Protein AF-0000000070837329 (afdb_homodimer)

Nearest PDB structures (foldseek):
  8bt6-assembly1_A  TM=8.270E-01  e=3.110E-02  Toxoplasma gondii
  7abi-assembly1_S  TM=6.807E-01  e=1.803E-01  Homo sapiens
  4cv5-assembly1_B  TM=7.603E-01  e=4.787E-01  Saccharomyces cerevisiae
  5vch-assembly2_B  TM=6.138E-01  e=4.135E-01  Kluyveromyces lactis
  4cv5-assembly2_D  TM=7.197E-01  e=1.401E+00  Saccharomyces cerevisiae

Radius of gyration: 21.64 Å; Cα contacts (8 Å, |Δi|>4): 429; chains: 2; bounding box: 41×64×55 Å

Sequence (348 aa):
GVEIISKTMQQSPDISKLMSIGAEALKVLAEEDDLTKVLATLFRFDQFDNKVISEALGLLGNLSLITENANYFADKGCVDVLLNLIHFKCKQQQLSSSDIAVVATGVRALGRLIIDVKHATQFGKVNGMDHLTYLVKRFASEEVVMNAVLDSLQNLANTKVGQMLILDSGIFPMGVEIISKTMQQSPDISKLMSIGAEALKVLAEEDDLTKVLATLFRFDQFDNKVISEALGLLGNLSLITENANYFADKGCVDVLLNLIHFKCKQQQLSSSDIAVVATGVRALGRLIIDVKHATQFGKVNGMDHLTYLVKRFASEEVVMNAVLDSLQNLANTKVGQMLILDSGIFPM

Secondary structure (DSSP, 8-state):
-HHHHHHGGGS-HHHHHHHHHHHHHHHHHH-TTHHHHHHHHHHTGGGS-HHHHHHHHHHHHHHTTSHHHHHHHHHTTHHHHHHHHHHHHHTSSS--HHHHHHHHHHHHHHHHHTSSHHHHHHHHHTTHHHHHHHHHHHTTT-HHHHHHHHHHHHHHTTSHHHHHHHHHTT-S--/-HHHHHHGGGS-HHHHHHHHHHHHHHHHHH-TTHHHHHHHHHHTGGGS-HHHHHHHHHHHHHHTTSHHHHHHHHHTTHHHHHHHHHHHHHTSSS--HHHHHHHHHHHHHHHHHTSSHHHHHHHHHTTHHHHHHHHHHHTTT-HHHHHHHHHHHHHHTTSHHHHHHHHHTT-S--

Organism: Reticulomyxa filosa (NCBI:txid46433)

InterPro domains:
  IPR011989 Armadillo-like helical [G3DSA:1.25.10.10] (1-174)
  IPR016024 Armadillo-type fold [SSF48371] (21-173)

Structure (mmCIF, N/CA/C/O backbone):
data_AF-0000000070837329-model_v1
#
loop_
_entity.id
_entity.type
_entity.pdbx_description
1 polymer 'Uncharacterized protein'
#
loop_
_atom_site.group_PDB
_atom_site.id
_atom_site.type_symbol
_atom_site.label_atom_id
_atom_site.label_alt_id
_atom_site.label_comp_id
_atom_site.label_asym_id
_atom_site.label_entity_id
_atom_site.label_seq_id
_atom_site.pdbx_PDB_ins_code
_atom_site.Cartn_x
_atom_site.Cartn_y
_atom_site.Cartn_z
_atom_site.occupancy
_atom_site.B_iso_or_equiv
_atom_site.auth_seq_id
_atom_site.auth_comp_id
_atom_site.auth_asym_id
_atom_site.auth_atom_id
_atom_site.pdbx_PDB_model_num
ATOM 1 N N . GLY A 1 1 ? -16.703 5.688 -23.953 1 29.25 1 GLY A N 1
ATOM 2 C CA . GLY A 1 1 ? -15.805 5.234 -22.906 1 29.25 1 GLY A CA 1
ATOM 3 C C . GLY A 1 1 ? -16.547 4.773 -21.656 1 29.25 1 GLY A C 1
ATOM 4 O O . GLY A 1 1 ? -16.375 3.631 -21.219 1 29.25 1 GLY A O 1
ATOM 5 N N . VAL A 1 2 ? -17.359 5.691 -21.109 1 38.72 2 VAL A N 1
ATOM 6 C CA . VAL A 1 2 ? -18.234 5.555 -19.953 1 38.72 2 VAL A CA 1
ATOM 7 C C . VAL A 1 2 ? -19.344 4.547 -20.266 1 38.72 2 VAL A C 1
ATOM 9 O O . VAL A 1 2 ? -19.891 3.918 -19.359 1 38.72 2 VAL A O 1
ATOM 12 N N . GLU A 1 3 ? -19.719 4.586 -21.422 1 36.22 3 GLU A N 1
ATOM 13 C CA . GLU A 1 3 ? -20.906 3.836 -21.781 1 36.22 3 GLU A CA 1
ATOM 14 C C . GLU A 1 3 ? -20.672 2.332 -21.688 1 36.22 3 GLU A C 1
ATOM 16 O O . GLU A 1 3 ? -21.562 1.58 -21.281 1 36.22 3 GLU A O 1
ATOM 21 N N . ILE A 1 4 ? -19.5 1.899 -22.203 1 38.81 4 ILE A N 1
ATOM 22 C CA . ILE A 1 4 ? -19.281 0.458 -22.203 1 38.81 4 ILE A CA 1
ATOM 23 C C . ILE A 1 4 ? -19.172 -0.042 -20.766 1 38.81 4 ILE A C 1
ATOM 25 O O . ILE A 1 4 ? -19.453 -1.212 -20.484 1 38.81 4 ILE A O 1
ATOM 29 N N . ILE A 1 5 ? -18.828 0.808 -19.797 1 41.12 5 ILE A N 1
ATOM 30 C CA . ILE A 1 5 ? -18.75 0.448 -18.375 1 41.12 5 ILE A CA 1
ATOM 31 C C . ILE A 1 5 ? -20.141 0.137 -17.844 1 41.12 5 ILE A C 1
ATOM 33 O O . ILE A 1 5 ? -20.312 -0.729 -16.984 1 41.12 5 ILE A O 1
ATOM 37 N N . SER A 1 6 ? -21.125 0.821 -18.391 1 41 6 SER A N 1
ATOM 38 C CA . SER A 1 6 ? -22.484 0.72 -17.875 1 41 6 SER A CA 1
ATOM 39 C C . SER A 1 6 ? -23.047 -0.681 -18.078 1 41 6 SER A C 1
ATOM 41 O O . SER A 1 6 ? -23.75 -1.205 -17.219 1 41 6 SER A O 1
ATOM 43 N N . LYS A 1 7 ? -23.078 -1.118 -19.312 1 43.16 7 LYS A N 1
ATOM 44 C CA . LYS A 1 7 ? -23.797 -2.346 -19.672 1 43.16 7 LYS A CA 1
ATOM 45 C C . LYS A 1 7 ? -23.156 -3.562 -19.016 1 43.16 7 LYS A C 1
ATOM 47 O O . LYS A 1 7 ? -23.797 -4.602 -18.859 1 43.16 7 LYS A O 1
ATOM 52 N N . THR A 1 8 ? -21.828 -3.5 -18.734 1 41.91 8 THR A N 1
ATOM 53 C CA . THR A 1 8 ? -21.109 -4.621 -18.141 1 41.91 8 THR A CA 1
ATOM 54 C C . THR A 1 8 ? -21.391 -4.711 -16.641 1 41.91 8 THR A C 1
ATOM 56 O O . THR A 1 8 ? -20.984 -5.672 -15.977 1 41.91 8 THR A O 1
ATOM 59 N N . MET A 1 9 ? -21.953 -3.715 -16.016 1 45.94 9 MET A N 1
ATOM 60 C CA . MET A 1 9 ? -22.312 -3.68 -14.594 1 45.94 9 MET A CA 1
ATOM 61 C C . MET A 1 9 ? -23.375 -4.73 -14.273 1 45.94 9 MET A C 1
ATOM 63 O O . MET A 1 9 ? -23.672 -4.973 -13.109 1 45.94 9 MET A O 1
ATOM 67 N N . GLN A 1 10 ? -24.219 -4.973 -15.164 1 46.56 10 GLN A N 1
ATOM 68 C CA . GLN A 1 10 ? -25.203 -6.016 -14.891 1 46.56 10 GLN A CA 1
ATOM 69 C C . GLN A 1 10 ? -24.531 -7.348 -14.586 1 46.56 10 GLN A C 1
ATOM 71 O O . GLN A 1 10 ? -25.188 -8.32 -14.227 1 46.56 10 GLN A O 1
ATOM 76 N N . GLN A 1 11 ? -23.156 -7.543 -14.898 1 54.5 11 GLN A N 1
ATOM 77 C CA . GLN A 1 11 ? -22.359 -8.766 -14.844 1 54.5 11 GLN A CA 1
ATOM 78 C C . GLN A 1 11 ? -21.828 -9.008 -13.438 1 54.5 11 GLN A C 1
ATOM 80 O O . GLN A 1 11 ? -21.844 -8.109 -12.594 1 54.5 11 GLN A O 1
ATOM 85 N N . SER A 1 12 ? -21.188 -10.195 -13.016 1 72.75 12 SER A N 1
ATOM 86 C CA . SER A 1 12 ? -20.656 -10.75 -11.781 1 72.75 12 SER A CA 1
ATOM 87 C C . SER A 1 12 ? -19.828 -9.719 -11.023 1 72.75 12 SER A C 1
ATOM 89 O O . SER A 1 12 ? -19.25 -8.812 -11.633 1 72.75 12 SER A O 1
ATOM 91 N N . PRO A 1 13 ? -20.25 -9.555 -9.742 1 75.62 13 PRO A N 1
ATOM 92 C CA . PRO A 1 13 ? -19.5 -8.641 -8.883 1 75.62 13 PRO A CA 1
ATOM 93 C C . PRO A 1 13 ? -18.016 -8.578 -9.25 1 75.62 13 PRO A C 1
ATOM 95 O O . PRO A 1 13 ? -17.391 -7.523 -9.125 1 75.62 13 PRO A O 1
ATOM 98 N N . ASP A 1 14 ? -17.594 -9.547 -9.828 1 84.75 14 ASP A N 1
ATOM 99 C CA . ASP A 1 14 ? -16.188 -9.594 -10.203 1 84.75 14 ASP A CA 1
ATOM 100 C C . ASP A 1 14 ? -15.914 -8.703 -11.422 1 84.75 14 ASP A C 1
ATOM 102 O O . ASP A 1 14 ? -14.906 -7.992 -11.461 1 84.75 14 ASP A O 1
ATOM 106 N N . ILE A 1 15 ? -16.891 -8.727 -12.273 1 82 15 ILE A N 1
ATOM 107 C CA . ILE A 1 15 ? -16.734 -7.926 -13.477 1 82 15 ILE A CA 1
ATOM 108 C C . ILE A 1 15 ? -16.812 -6.441 -13.125 1 82 15 ILE A C 1
ATOM 110 O O . ILE A 1 15 ? -16.031 -5.633 -13.641 1 82 15 ILE A O 1
ATOM 114 N N . SER A 1 16 ? -17.672 -6.125 -12.25 1 87.44 16 SER A N 1
ATOM 115 C CA . SER A 1 16 ? -17.812 -4.734 -11.82 1 87.44 16 SER A CA 1
ATOM 116 C C . SER A 1 16 ? -16.531 -4.23 -11.164 1 87.44 16 SER A C 1
ATOM 118 O O . SER A 1 16 ? -16.094 -3.107 -11.414 1 87.44 16 SER A O 1
ATOM 120 N N . LYS A 1 17 ? -15.953 -5.012 -10.312 1 89.25 17 LYS A N 1
ATOM 121 C CA . LYS A 1 17 ? -14.703 -4.629 -9.656 1 89.25 17 LYS A CA 1
ATOM 122 C C . LYS A 1 17 ? -13.57 -4.484 -10.672 1 89.25 17 LYS A C 1
ATOM 124 O O . LYS A 1 17 ? -12.773 -3.545 -10.594 1 89.25 17 LYS A O 1
ATOM 129 N N . LEU A 1 18 ? -13.602 -5.414 -11.578 1 88.69 18 LEU A N 1
ATOM 130 C CA . LEU A 1 18 ? -12.586 -5.363 -12.617 1 88.69 18 LEU A CA 1
ATOM 131 C C . LEU A 1 18 ? -12.711 -4.078 -13.438 1 88.69 18 LEU A C 1
ATOM 133 O O . LEU A 1 18 ? -11.703 -3.41 -13.703 1 88.69 18 LEU A O 1
ATOM 137 N N . MET A 1 19 ? -13.852 -3.693 -13.75 1 88.88 19 MET A N 1
ATOM 138 C CA . MET A 1 19 ? -14.086 -2.482 -14.531 1 88.88 19 MET A CA 1
ATOM 139 C C . MET A 1 19 ? -13.727 -1.238 -13.727 1 88.88 19 MET A C 1
ATOM 141 O O . MET A 1 19 ? -13.234 -0.254 -14.281 1 88.88 19 MET A O 1
ATOM 145 N N . SER A 1 20 ? -13.992 -1.369 -12.477 1 89.69 20 SER A N 1
ATOM 146 C CA . SER A 1 20 ? -13.641 -0.254 -11.609 1 89.69 20 SER A CA 1
ATOM 147 C C . SER A 1 20 ? -12.125 -0.055 -11.547 1 89.69 20 SER A C 1
ATOM 149 O O . SER A 1 20 ? -11.641 1.079 -11.586 1 89.69 20 SER A O 1
ATOM 151 N N . ILE A 1 21 ? -11.453 -1.145 -11.539 1 88.62 21 ILE A N 1
ATOM 152 C CA . ILE A 1 21 ? -10 -1.069 -11.539 1 88.62 21 ILE A CA 1
ATOM 153 C C . ILE A 1 21 ? -9.516 -0.448 -12.852 1 88.62 21 ILE A C 1
ATOM 155 O O . ILE A 1 21 ? -8.656 0.436 -12.844 1 88.62 21 ILE A O 1
ATOM 159 N N . GLY A 1 22 ? -10.039 -0.866 -13.867 1 88.94 22 GLY A N 1
ATOM 160 C CA . GLY A 1 22 ? -9.695 -0.302 -15.164 1 88.94 22 GLY A CA 1
ATOM 161 C C . GLY A 1 22 ? -9.992 1.182 -15.266 1 88.94 22 GLY A C 1
ATOM 162 O O . GLY A 1 22 ? -9.164 1.955 -15.758 1 88.94 22 GLY A O 1
ATOM 163 N N . ALA A 1 23 ? -11.125 1.616 -14.812 1 87.75 23 ALA A N 1
ATOM 164 C CA . ALA A 1 23 ? -11.523 3.02 -14.859 1 87.75 23 ALA A CA 1
ATOM 165 C C . ALA A 1 23 ? -10.594 3.885 -14.016 1 87.75 23 ALA A C 1
ATOM 167 O O . ALA A 1 23 ? -10.234 4.992 -14.414 1 87.75 23 ALA A O 1
ATOM 168 N N . GLU A 1 24 ? -10.25 3.328 -12.914 1 84.69 24 GLU A N 1
ATOM 169 C CA . GLU A 1 24 ? -9.336 4.055 -12.047 1 84.69 24 GLU A CA 1
ATOM 170 C C . GLU A 1 24 ? -7.961 4.207 -12.703 1 84.69 24 GLU A C 1
ATOM 172 O O . GLU A 1 24 ? -7.348 5.273 -12.625 1 84.69 24 GLU A O 1
ATOM 177 N N . ALA A 1 25 ? -7.605 3.145 -13.344 1 84.19 25 ALA A N 1
ATOM 178 C CA . ALA A 1 25 ? -6.324 3.191 -14.047 1 84.19 25 ALA A CA 1
ATOM 179 C C . ALA A 1 25 ? -6.336 4.262 -15.133 1 84.19 25 ALA A C 1
ATOM 181 O O . ALA A 1 25 ? -5.398 5.055 -15.242 1 84.19 25 ALA A O 1
ATOM 182 N N . LEU A 1 26 ? -7.379 4.359 -15.852 1 82.69 26 LEU A N 1
ATOM 183 C CA . LEU A 1 26 ? -7.512 5.332 -16.938 1 82.69 26 LEU A CA 1
ATOM 184 C C . LEU A 1 26 ? -7.527 6.754 -16.391 1 82.69 26 LEU A C 1
ATOM 186 O O . LEU A 1 26 ? -6.898 7.648 -16.953 1 82.69 26 LEU A O 1
ATOM 190 N N . LYS A 1 27 ? -8.188 6.953 -15.344 1 81.44 27 LYS A N 1
ATOM 191 C CA . LYS A 1 27 ? -8.312 8.273 -14.734 1 81.44 27 LYS A CA 1
ATOM 192 C C . LYS A 1 27 ? -6.953 8.789 -14.266 1 81.44 27 LYS A C 1
ATOM 194 O O . LYS A 1 27 ? -6.621 9.961 -14.477 1 81.44 27 LYS A O 1
ATOM 199 N N . VAL A 1 28 ? -6.219 7.984 -13.734 1 77.69 28 VAL A N 1
ATOM 200 C CA . VAL A 1 28 ? -4.926 8.375 -13.188 1 77.69 28 VAL A CA 1
ATOM 201 C C . VAL A 1 28 ? -3.963 8.711 -14.32 1 77.69 28 VAL A C 1
ATOM 203 O O . VAL A 1 28 ? -3.225 9.695 -14.242 1 77.69 28 VAL A O 1
ATOM 206 N N . LEU A 1 29 ? -4.043 7.969 -15.305 1 75.44 29 LEU A N 1
ATOM 207 C CA . LEU A 1 29 ? -3.158 8.203 -16.438 1 75.44 29 LEU A CA 1
ATOM 208 C C . LEU A 1 29 ? -3.502 9.523 -17.125 1 75.44 29 LEU A C 1
ATOM 210 O O . LEU A 1 29 ? -2.619 10.195 -17.672 1 75.44 29 LEU A O 1
ATOM 214 N N . ALA A 1 30 ? -4.727 9.914 -16.969 1 73.62 30 ALA A N 1
ATOM 215 C CA . ALA A 1 30 ? -5.195 11.109 -17.672 1 73.62 30 ALA A CA 1
ATOM 216 C C . ALA A 1 30 ? -4.914 12.367 -16.859 1 73.62 30 ALA A C 1
ATOM 218 O O . ALA A 1 30 ? -4.906 13.477 -17.391 1 73.62 30 ALA A O 1
ATOM 219 N N . GLU A 1 31 ? -4.641 12.305 -15.609 1 71.44 31 GLU A N 1
ATOM 220 C CA . GLU A 1 31 ? -4.621 13.461 -14.719 1 71.44 31 GLU A CA 1
ATOM 221 C C . GLU A 1 31 ? -3.197 13.945 -14.469 1 71.44 31 GLU A C 1
ATOM 223 O O . GLU A 1 31 ? -2.904 14.5 -13.406 1 71.44 31 GLU A O 1
ATOM 228 N N . GLU A 1 32 ? -2.297 13.82 -15.328 1 69.12 32 GLU A N 1
ATOM 229 C CA . GLU A 1 32 ? -0.91 14.234 -15.125 1 69.12 32 GLU A CA 1
ATOM 230 C C . GLU A 1 32 ? -0.81 15.734 -14.859 1 69.12 32 GLU A C 1
ATOM 232 O O . GLU A 1 32 ? -0.006 16.172 -14.039 1 69.12 32 GLU A O 1
ATOM 237 N N . ASP A 1 33 ? -1.636 16.469 -15.305 1 77.75 33 ASP A N 1
ATOM 238 C CA . ASP A 1 33 ? -1.571 17.922 -15.156 1 77.75 33 ASP A CA 1
ATOM 239 C C . ASP A 1 33 ? -1.937 18.344 -13.742 1 77.75 33 ASP A C 1
ATOM 241 O O . ASP A 1 33 ? -1.495 19.391 -13.266 1 77.75 33 ASP A O 1
ATOM 245 N N . ASP A 1 34 ? -2.473 17.656 -13 1 89.81 34 ASP A N 1
ATOM 246 C CA . ASP A 1 34 ? -2.98 17.953 -11.664 1 89.81 34 ASP A CA 1
ATOM 247 C C . ASP A 1 34 ? -1.847 18.016 -10.641 1 89.81 34 ASP A C 1
ATOM 249 O O . ASP A 1 34 ? -1.938 18.719 -9.641 1 89.81 34 ASP A O 1
ATOM 253 N N . LEU A 1 35 ? -0.672 17.531 -10.93 1 93.56 35 LEU A N 1
ATOM 254 C CA . LEU A 1 35 ? 0.431 17.453 -9.984 1 93.56 35 LEU A CA 1
ATOM 255 C C . LEU A 1 35 ? 0.994 18.844 -9.703 1 93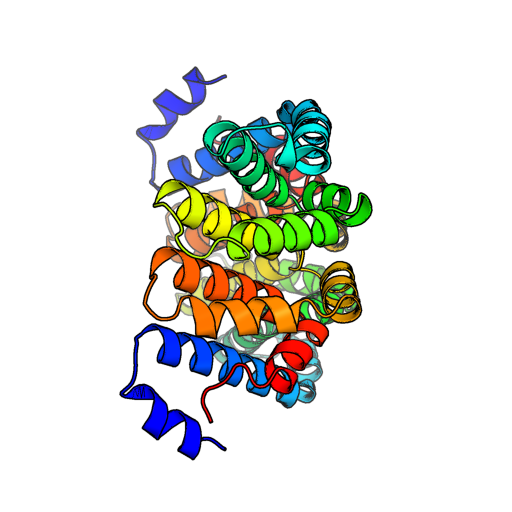.56 35 LEU A C 1
ATOM 257 O O . LEU A 1 35 ? 1.145 19.234 -8.539 1 93.56 35 LEU A O 1
ATOM 261 N N . THR A 1 36 ? 1.125 19.625 -10.719 1 93 36 THR A N 1
ATOM 262 C CA . THR A 1 36 ? 1.724 20.953 -10.586 1 93 36 THR A CA 1
ATOM 263 C C . THR A 1 36 ? 0.762 21.922 -9.891 1 93 36 THR A C 1
ATOM 265 O O . THR A 1 36 ? 1.183 22.75 -9.094 1 93 36 THR A O 1
ATOM 268 N N . LYS A 1 37 ? -0.471 21.75 -10.195 1 94.62 37 LYS A N 1
ATOM 269 C CA . LYS A 1 37 ? -1.477 22.609 -9.57 1 94.62 37 LYS A CA 1
ATOM 270 C C . LYS A 1 37 ? -1.543 22.359 -8.062 1 94.62 37 LYS A C 1
ATOM 272 O O . LYS A 1 37 ? -1.615 23.312 -7.281 1 94.62 37 LYS A O 1
ATOM 277 N N . VAL A 1 38 ? -1.488 21.141 -7.68 1 97.25 38 VAL A N 1
ATOM 278 C CA . VAL A 1 38 ? -1.521 20.766 -6.266 1 97.25 38 VAL A CA 1
ATOM 279 C C . VAL A 1 38 ? -0.296 21.344 -5.559 1 97.25 38 VAL A C 1
ATOM 281 O O . VAL A 1 38 ? -0.417 21.953 -4.492 1 97.25 38 VAL A O 1
ATOM 284 N N . LEU A 1 39 ? 0.826 21.25 -6.18 1 97.06 39 LEU A N 1
ATOM 285 C CA . LEU A 1 39 ? 2.066 21.75 -5.598 1 97.06 39 LEU A CA 1
ATOM 286 C C . LEU A 1 39 ? 1.991 23.25 -5.379 1 97.06 39 LEU A C 1
ATOM 288 O O . LEU A 1 39 ? 2.314 23.75 -4.297 1 97.06 39 LEU A O 1
ATOM 292 N N . ALA A 1 40 ? 1.493 23.891 -6.391 1 96.56 40 ALA A N 1
ATOM 293 C CA . ALA A 1 40 ? 1.424 25.344 -6.328 1 96.56 40 ALA A CA 1
ATOM 294 C C . ALA A 1 40 ? 0.52 25.797 -5.188 1 96.56 40 ALA A C 1
ATOM 296 O O . ALA A 1 40 ? 0.852 26.75 -4.465 1 96.56 40 ALA A O 1
ATOM 297 N N . THR A 1 41 ? -0.547 25.172 -5.02 1 97.94 41 THR A N 1
ATOM 298 C CA . THR A 1 41 ? -1.497 25.531 -3.975 1 97.94 41 THR A CA 1
ATOM 299 C C . THR A 1 41 ? -0.909 25.266 -2.594 1 97.94 41 THR A C 1
ATOM 301 O O . THR A 1 41 ? -0.967 26.125 -1.711 1 97.94 41 THR A O 1
ATOM 304 N N . LEU A 1 42 ? -0.206 24.156 -2.432 1 98.38 42 LEU A N 1
ATOM 305 C CA . LEU A 1 42 ? 0.24 23.75 -1.106 1 98.38 42 LEU A CA 1
ATOM 306 C C . LEU A 1 42 ? 1.486 24.516 -0.687 1 98.38 42 LEU A C 1
ATOM 308 O O . LEU A 1 42 ? 1.678 24.797 0.499 1 98.38 42 LEU A O 1
ATOM 312 N N . PHE A 1 43 ? 2.234 24.859 -1.638 1 98 43 PHE A N 1
ATOM 313 C CA . PHE A 1 43 ? 3.443 25.609 -1.312 1 98 43 PHE A CA 1
ATOM 314 C C . PHE A 1 43 ? 3.111 27.047 -0.971 1 98 43 PHE A C 1
ATOM 316 O O . PHE A 1 43 ? 3.939 27.766 -0.405 1 98 43 PHE A O 1
ATOM 323 N N . ARG A 1 44 ? 1.869 27.453 -1.277 1 98.06 44 ARG A N 1
ATOM 324 C CA . ARG A 1 44 ? 1.389 28.781 -0.902 1 98.06 44 ARG A CA 1
ATOM 325 C C . ARG A 1 44 ? 0.099 28.688 -0.094 1 98.06 44 ARG A C 1
ATOM 327 O O . ARG A 1 44 ? -0.821 29.484 -0.289 1 98.06 44 ARG A O 1
ATOM 334 N N . PHE A 1 45 ? 0.113 27.641 0.69 1 97.81 45 PHE A N 1
ATOM 335 C CA . PHE A 1 45 ? -1.132 27.312 1.376 1 97.81 45 PHE A CA 1
ATOM 336 C C . PHE A 1 45 ? -1.628 28.516 2.188 1 97.81 45 PHE A C 1
ATOM 338 O O . PHE A 1 45 ? -2.83 28.641 2.434 1 97.81 45 PHE A O 1
ATOM 345 N N . ASP A 1 46 ? -0.774 29.391 2.641 1 96.19 46 ASP A N 1
ATOM 346 C CA . ASP A 1 46 ? -1.133 30.5 3.502 1 96.19 46 ASP A CA 1
ATOM 347 C C . ASP A 1 46 ? -1.941 31.547 2.736 1 96.19 46 ASP A C 1
ATOM 349 O O . ASP A 1 46 ? -2.539 32.438 3.338 1 96.19 46 ASP A O 1
ATOM 353 N N . GLN A 1 47 ? -2.047 31.422 1.431 1 97.31 47 GLN A N 1
ATOM 354 C CA . GLN A 1 47 ? -2.766 32.375 0.594 1 97.31 47 GLN A CA 1
ATOM 355 C C . GLN A 1 47 ? -4.176 31.875 0.283 1 97.31 47 GLN A C 1
ATOM 357 O O . GLN A 1 47 ? -4.949 32.562 -0.378 1 97.31 47 GLN A O 1
ATOM 362 N N . PHE A 1 48 ? -4.5 30.75 0.733 1 97.75 48 PHE A N 1
ATOM 363 C CA . PHE A 1 48 ? -5.77 30.141 0.36 1 97.75 48 PHE A CA 1
ATOM 364 C C . PHE A 1 48 ? -6.605 29.828 1.596 1 97.75 48 PHE A C 1
ATOM 366 O O . PHE A 1 48 ? -6.07 29.734 2.703 1 97.75 48 PHE A O 1
ATOM 373 N N . ASP A 1 49 ? -7.887 29.734 1.385 1 97.25 49 ASP A N 1
ATOM 374 C CA . ASP A 1 49 ? -8.766 29.359 2.488 1 97.25 49 ASP A CA 1
ATOM 375 C C . ASP A 1 49 ? -8.781 27.844 2.678 1 97.25 49 ASP A C 1
ATOM 377 O O . ASP A 1 49 ? -8.203 27.109 1.879 1 97.25 49 ASP A O 1
ATOM 381 N N . ASN A 1 50 ? -9.43 27.328 3.676 1 97.81 50 ASN A N 1
ATOM 382 C CA . ASN A 1 50 ? -9.43 25.922 4.055 1 97.81 50 ASN A CA 1
ATOM 383 C C . ASN A 1 50 ? -10.062 25.047 2.971 1 97.81 50 ASN A C 1
ATOM 385 O O . ASN A 1 50 ? -9.656 23.906 2.775 1 97.81 50 ASN A O 1
ATOM 389 N N . LYS A 1 51 ? -11.016 25.578 2.328 1 97.75 51 LYS A N 1
ATOM 390 C CA . LYS A 1 51 ? -11.688 24.812 1.284 1 97.75 51 LYS A CA 1
ATOM 391 C C . LYS A 1 51 ? -10.719 24.453 0.159 1 97.75 51 LYS A C 1
ATOM 393 O O . LYS A 1 51 ? -10.625 23.297 -0.232 1 97.75 51 LYS A O 1
ATOM 398 N N . VAL A 1 52 ? -9.969 25.438 -0.304 1 98.19 52 VAL A N 1
ATOM 399 C CA . VAL A 1 52 ? -9.016 25.234 -1.391 1 98.19 52 VAL A CA 1
ATOM 400 C C . VAL A 1 52 ? -7.887 24.328 -0.93 1 98.19 52 VAL A C 1
ATOM 402 O O . VAL A 1 52 ? -7.477 23.422 -1.66 1 98.19 52 VAL A O 1
ATOM 405 N N . ILE A 1 53 ? -7.43 24.547 0.272 1 98.56 53 ILE A N 1
ATOM 406 C CA . ILE A 1 53 ? -6.352 23.734 0.825 1 98.56 53 ILE A CA 1
ATOM 407 C C . ILE A 1 53 ? -6.805 22.281 0.939 1 98.56 53 ILE A C 1
ATOM 409 O O . ILE A 1 53 ? -6.082 21.359 0.535 1 98.56 53 ILE A O 1
ATOM 413 N N . SER A 1 54 ? -8.023 22.078 1.399 1 98.12 54 SER A N 1
ATOM 414 C CA . SER A 1 54 ? -8.555 20.734 1.585 1 98.12 54 SER A CA 1
ATOM 415 C C . SER A 1 54 ? -8.695 20.016 0.251 1 98.12 54 SER A C 1
ATOM 417 O O . SER A 1 54 ? -8.398 18.812 0.154 1 98.12 54 SER A O 1
ATOM 419 N N . GLU A 1 55 ? -9.133 20.688 -0.719 1 96.75 55 GLU A N 1
ATOM 420 C CA . GLU A 1 55 ? -9.266 20.109 -2.049 1 96.75 55 GLU A CA 1
ATOM 421 C C . GLU A 1 55 ? -7.902 19.688 -2.602 1 96.75 55 GLU A C 1
ATOM 423 O O . GLU A 1 55 ? -7.762 18.609 -3.17 1 96.75 55 GLU A O 1
ATOM 428 N N . ALA A 1 56 ? -6.934 20.531 -2.449 1 97.75 56 ALA A N 1
ATOM 429 C CA . ALA A 1 56 ? -5.586 20.219 -2.914 1 97.75 56 ALA A CA 1
ATOM 430 C C . ALA A 1 56 ? -5.012 19.016 -2.168 1 97.75 56 ALA A C 1
ATOM 432 O O . ALA A 1 56 ? -4.41 18.125 -2.777 1 97.75 56 ALA A O 1
ATOM 433 N N . LEU A 1 57 ? -5.25 18.984 -0.879 1 98.5 57 LEU A N 1
ATOM 434 C CA . LEU A 1 57 ? -4.785 17.859 -0.072 1 98.5 57 LEU A CA 1
ATOM 435 C C . LEU A 1 57 ? -5.473 16.562 -0.492 1 98.5 57 LEU A C 1
ATOM 437 O O . LEU A 1 57 ? -4.836 15.508 -0.565 1 98.5 57 LEU A O 1
ATOM 441 N N . GLY A 1 58 ? -6.719 16.641 -0.751 1 97.06 58 GLY A N 1
ATOM 442 C CA . GLY A 1 58 ? -7.445 15.484 -1.25 1 97.06 58 GLY A CA 1
ATOM 443 C C . GLY A 1 58 ? -6.898 14.961 -2.566 1 97.06 58 GLY A C 1
ATOM 444 O O . GLY A 1 58 ? -6.711 13.75 -2.73 1 97.06 58 GLY A O 1
ATOM 445 N N . LEU A 1 59 ? -6.703 15.891 -3.412 1 95 59 LEU A N 1
ATOM 446 C CA . LEU A 1 59 ? -6.145 15.516 -4.707 1 95 59 LEU A CA 1
ATOM 447 C C . LEU A 1 59 ? -4.758 14.898 -4.543 1 95 59 LEU A C 1
ATOM 449 O O . LEU A 1 59 ? -4.445 13.883 -5.164 1 95 59 LEU A O 1
ATOM 453 N N . LEU A 1 60 ? -3.924 15.477 -3.693 1 96.69 60 LEU A N 1
ATOM 454 C CA . LEU A 1 60 ? -2.605 14.914 -3.418 1 96.69 60 LEU A CA 1
ATOM 455 C C . LEU A 1 60 ? -2.717 13.477 -2.922 1 96.69 60 LEU A C 1
ATOM 457 O O . LEU A 1 60 ? -1.999 12.594 -3.398 1 96.69 60 LEU A O 1
ATOM 461 N N . GLY A 1 61 ? -3.611 13.281 -2.002 1 95.88 61 GLY A N 1
ATOM 462 C CA . GLY A 1 61 ? -3.809 11.938 -1.479 1 95.88 61 GLY A CA 1
ATOM 463 C C . GLY A 1 61 ? -4.199 10.93 -2.549 1 95.88 61 GLY A C 1
ATOM 464 O O . GLY A 1 61 ? -3.666 9.82 -2.586 1 95.88 61 GLY A O 1
ATOM 465 N N . ASN A 1 62 ? -5.055 11.367 -3.363 1 92.06 62 ASN A N 1
ATOM 466 C CA . ASN A 1 62 ? -5.543 10.484 -4.418 1 92.06 62 ASN A CA 1
ATOM 467 C C . ASN A 1 62 ? -4.465 10.203 -5.457 1 92.06 62 ASN A C 1
ATOM 469 O O . ASN A 1 62 ? -4.281 9.055 -5.875 1 92.06 62 ASN A O 1
ATOM 473 N N . LEU A 1 63 ? -3.816 11.211 -5.859 1 92.75 63 LEU A N 1
ATOM 474 C CA . LEU A 1 63 ? -2.775 11.055 -6.867 1 92.75 63 LEU A CA 1
ATOM 475 C C . LEU A 1 63 ? -1.615 10.227 -6.328 1 92.75 63 LEU A C 1
ATOM 477 O O . LEU A 1 63 ? -0.952 9.508 -7.082 1 92.75 63 LEU A O 1
ATOM 481 N N . SER A 1 64 ? -1.436 10.25 -5.035 1 94.25 64 SER A N 1
ATOM 482 C CA . SER A 1 64 ? -0.307 9.578 -4.402 1 94.25 64 SER A CA 1
ATOM 483 C C . SER A 1 64 ? -0.592 8.094 -4.203 1 94.25 64 SER A C 1
ATOM 485 O O . SER A 1 64 ? 0.256 7.352 -3.693 1 94.25 64 SER A O 1
ATOM 487 N N . LEU A 1 65 ? -1.812 7.637 -4.625 1 91.12 65 LEU A N 1
ATOM 488 C CA . LEU A 1 65 ? -2.059 6.199 -4.676 1 91.12 65 LEU A CA 1
ATOM 489 C C . LEU A 1 65 ? -1.15 5.527 -5.699 1 91.12 65 LEU A C 1
ATOM 491 O O . LEU A 1 65 ? -0.899 4.32 -5.613 1 91.12 65 LEU A O 1
ATOM 495 N N . ILE A 1 66 ? -0.764 6.359 -6.613 1 92.12 66 ILE A N 1
ATOM 496 C CA . ILE A 1 66 ? 0.204 5.906 -7.605 1 92.12 66 ILE A CA 1
ATOM 497 C C . ILE A 1 66 ? 1.62 6.211 -7.121 1 92.12 66 ILE A C 1
ATOM 499 O O . ILE A 1 66 ? 1.955 7.367 -6.848 1 92.12 66 ILE A O 1
ATOM 503 N N . THR A 1 67 ? 2.41 5.211 -7.137 1 92.88 67 THR A N 1
ATOM 504 C CA . THR A 1 67 ? 3.742 5.289 -6.547 1 92.88 67 THR A CA 1
ATOM 505 C C . THR A 1 67 ? 4.566 6.387 -7.211 1 92.88 67 THR A C 1
ATOM 507 O O . THR A 1 67 ? 5.254 7.152 -6.531 1 92.88 67 THR A O 1
ATOM 510 N N . GLU A 1 68 ? 4.504 6.512 -8.461 1 92.75 68 GLU A N 1
ATOM 511 C CA . GLU A 1 68 ? 5.273 7.516 -9.188 1 92.75 68 GLU A CA 1
ATOM 512 C C . GLU A 1 68 ? 4.855 8.93 -8.781 1 92.75 68 GLU A C 1
ATOM 514 O O . GLU A 1 68 ? 5.691 9.828 -8.688 1 92.75 68 GLU A O 1
ATOM 519 N N . ASN A 1 69 ? 3.592 9.102 -8.594 1 93.56 69 ASN A N 1
ATOM 520 C CA . ASN A 1 69 ? 3.107 10.406 -8.164 1 93.56 69 ASN A CA 1
ATOM 521 C C . ASN A 1 69 ? 3.529 10.719 -6.727 1 93.56 69 ASN A C 1
ATOM 523 O O . ASN A 1 69 ? 3.906 11.852 -6.418 1 93.56 69 ASN A O 1
ATOM 527 N N . ALA A 1 70 ? 3.412 9.711 -5.875 1 94.81 70 ALA A N 1
ATOM 528 C CA . ALA A 1 70 ? 3.893 9.898 -4.508 1 94.81 70 ALA A CA 1
ATOM 529 C C . ALA A 1 70 ? 5.367 10.297 -4.492 1 94.81 70 ALA A C 1
ATOM 531 O O . ALA A 1 70 ? 5.758 11.211 -3.766 1 94.81 70 ALA A O 1
ATOM 532 N N . ASN A 1 71 ? 6.121 9.609 -5.312 1 94.31 71 ASN A N 1
ATOM 533 C CA . ASN A 1 71 ? 7.539 9.93 -5.418 1 94.31 71 ASN A CA 1
ATOM 534 C C . ASN A 1 71 ? 7.754 11.352 -5.922 1 94.31 71 ASN A C 1
ATOM 536 O O . ASN A 1 71 ? 8.617 12.07 -5.422 1 94.31 71 ASN A O 1
ATOM 540 N N . TYR A 1 72 ? 6.984 11.688 -6.871 1 94.19 72 TYR A N 1
ATOM 541 C CA . TYR A 1 72 ? 7.078 13.039 -7.43 1 94.19 72 TYR A CA 1
ATOM 542 C C . TYR A 1 72 ? 6.832 14.086 -6.355 1 94.19 72 TYR A C 1
ATOM 544 O O . TYR A 1 72 ? 7.652 14.992 -6.164 1 94.19 72 TYR A O 1
ATOM 552 N N . PHE A 1 73 ? 5.785 13.969 -5.594 1 96.56 73 PHE A N 1
ATOM 553 C CA . PHE A 1 73 ? 5.438 14.938 -4.555 1 96.56 73 PHE A CA 1
ATOM 554 C C . PHE A 1 73 ? 6.508 14.977 -3.475 1 96.56 73 PHE A C 1
ATOM 556 O O . PHE A 1 73 ? 6.938 16.062 -3.059 1 96.56 73 PHE A O 1
ATOM 563 N N . ALA A 1 74 ? 6.891 13.836 -3.061 1 96.69 74 ALA A N 1
ATOM 564 C CA . ALA A 1 74 ? 7.895 13.766 -2.002 1 96.69 74 ALA A CA 1
ATOM 565 C C . ALA A 1 74 ? 9.211 14.391 -2.457 1 96.69 74 ALA A C 1
ATOM 567 O O . ALA A 1 74 ? 9.836 15.156 -1.715 1 96.69 74 ALA A O 1
ATOM 568 N N . ASP A 1 75 ? 9.594 14.094 -3.664 1 96.12 75 ASP A N 1
ATOM 569 C CA . ASP A 1 75 ? 10.852 14.609 -4.207 1 96.12 75 ASP A CA 1
ATOM 570 C C . ASP A 1 75 ? 10.805 16.125 -4.352 1 96.12 75 ASP A C 1
ATOM 572 O O . ASP A 1 75 ? 11.844 16.797 -4.297 1 96.12 75 ASP A O 1
ATOM 576 N N . LYS A 1 76 ? 9.586 16.625 -4.473 1 96.5 76 LYS A N 1
ATOM 577 C CA . LYS A 1 76 ? 9.438 18.062 -4.613 1 96.5 76 LYS A CA 1
ATOM 578 C C . LYS A 1 76 ? 9.344 18.75 -3.25 1 96.5 76 LYS A C 1
ATOM 580 O O . LYS A 1 76 ? 9.203 19.969 -3.17 1 96.5 76 LYS A O 1
ATOM 585 N N . GLY A 1 77 ? 9.359 17.984 -2.193 1 96.31 77 GLY A N 1
ATOM 586 C CA . GLY A 1 77 ? 9.43 18.562 -0.863 1 96.31 77 GLY A CA 1
ATOM 587 C C . GLY A 1 77 ? 8.086 18.594 -0.157 1 96.31 77 GLY A C 1
ATOM 588 O O . GLY A 1 77 ? 7.91 19.312 0.824 1 96.31 77 GLY A O 1
ATOM 589 N N . CYS A 1 78 ? 7.164 17.812 -0.587 1 97.62 78 CYS A N 1
ATOM 590 C CA . CYS A 1 78 ? 5.809 17.891 -0.059 1 97.62 78 CYS A CA 1
ATOM 591 C C . CYS A 1 78 ? 5.746 17.359 1.368 1 97.62 78 CYS A C 1
ATOM 593 O O . CYS A 1 78 ? 4.852 17.719 2.133 1 97.62 78 CYS A O 1
ATOM 595 N N . VAL A 1 79 ? 6.625 16.5 1.73 1 98.06 79 VAL A N 1
ATOM 596 C CA . VAL A 1 79 ? 6.633 16.031 3.115 1 98.06 79 VAL A CA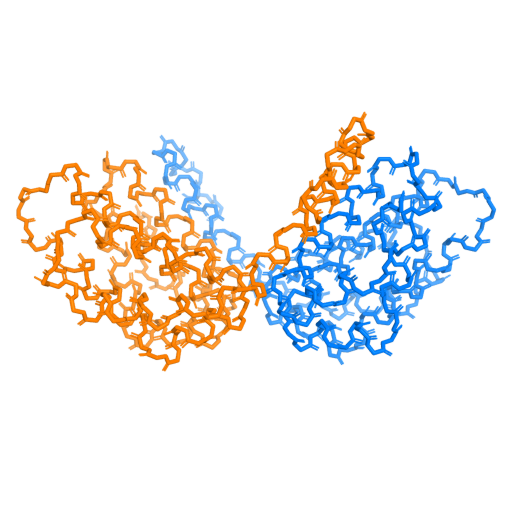 1
ATOM 597 C C . VAL A 1 79 ? 6.832 17.219 4.055 1 98.06 79 VAL A C 1
ATOM 599 O O . VAL A 1 79 ? 6.07 17.406 5.008 1 98.06 79 VAL A O 1
ATOM 602 N N . ASP A 1 80 ? 7.77 18.062 3.711 1 97.44 80 ASP A N 1
ATOM 603 C CA . ASP A 1 80 ? 8.055 19.25 4.52 1 97.44 80 ASP A CA 1
ATOM 604 C C . ASP A 1 80 ? 6.879 20.219 4.488 1 97.44 80 ASP A C 1
ATOM 606 O O . ASP A 1 80 ? 6.492 20.766 5.527 1 97.44 80 ASP A O 1
ATOM 610 N N . VAL A 1 81 ? 6.348 20.391 3.334 1 97.94 81 VAL A N 1
ATOM 611 C CA . VAL A 1 81 ? 5.27 21.359 3.152 1 97.94 81 VAL A CA 1
ATOM 612 C C . VAL A 1 81 ? 4.051 20.938 3.967 1 97.94 81 VAL A C 1
ATOM 614 O O . VAL A 1 81 ? 3.41 21.766 4.621 1 97.94 81 VAL A O 1
ATOM 617 N N . LEU A 1 82 ? 3.762 19.703 3.982 1 98.44 82 LEU A N 1
ATOM 618 C CA . LEU A 1 82 ? 2.609 19.188 4.719 1 98.44 82 LEU A CA 1
ATOM 619 C C . LEU A 1 82 ? 2.82 19.328 6.223 1 98.44 82 LEU A C 1
ATOM 621 O O . LEU A 1 82 ? 1.905 19.719 6.949 1 98.44 82 LEU A O 1
ATOM 625 N N . LEU A 1 83 ? 3.998 19.016 6.648 1 98.12 83 LEU A N 1
ATOM 626 C CA . LEU A 1 83 ? 4.297 19.188 8.07 1 98.12 83 LEU A CA 1
ATOM 627 C C . LEU A 1 83 ? 4.164 20.641 8.484 1 98.12 83 LEU A C 1
ATOM 629 O O . LEU A 1 83 ? 3.607 20.938 9.547 1 98.12 83 LEU A O 1
ATOM 633 N N . ASN A 1 84 ? 4.629 21.5 7.637 1 97.44 84 ASN A N 1
ATOM 634 C CA . ASN A 1 84 ? 4.531 22.922 7.918 1 97.44 84 ASN A CA 1
ATOM 635 C C . ASN A 1 84 ? 3.078 23.391 7.945 1 97.44 84 ASN A C 1
ATOM 637 O O . ASN A 1 84 ? 2.691 24.188 8.805 1 97.44 84 ASN A O 1
ATOM 641 N N . LEU A 1 85 ? 2.326 22.938 7.008 1 98.19 85 LEU A N 1
ATOM 642 C CA . LEU A 1 85 ? 0.908 23.281 6.941 1 98.19 85 LEU A CA 1
ATOM 643 C C . LEU A 1 85 ? 0.182 22.828 8.203 1 98.19 85 LEU A C 1
ATOM 645 O O . LEU A 1 85 ? -0.564 23.609 8.805 1 98.19 85 LEU A O 1
ATOM 649 N N . ILE A 1 86 ? 0.416 21.609 8.648 1 97.75 86 ILE A N 1
ATOM 650 C CA . ILE A 1 86 ? -0.22 21.047 9.828 1 97.75 86 ILE A CA 1
ATOM 651 C C . ILE A 1 86 ? 0.196 21.844 11.07 1 97.75 86 ILE A C 1
ATOM 653 O O . ILE A 1 86 ? -0.647 22.219 11.891 1 97.75 86 ILE A O 1
ATOM 657 N N . HIS A 1 87 ? 1.428 22.125 11.086 1 96.06 87 HIS A N 1
ATOM 658 C CA . HIS A 1 87 ? 1.94 22.922 12.203 1 96.06 87 HIS A CA 1
ATOM 659 C C . HIS A 1 87 ? 1.311 24.312 12.227 1 96.06 87 HIS A C 1
ATOM 661 O O . HIS A 1 87 ? 0.926 24.797 13.289 1 96.06 87 HIS A O 1
ATOM 667 N N . PHE A 1 88 ? 1.233 24.891 11.133 1 96.5 88 PHE A N 1
ATOM 668 C CA . PHE A 1 88 ? 0.653 26.219 10.992 1 96.5 88 PHE A CA 1
ATOM 669 C C . PHE A 1 88 ? -0.777 26.25 11.516 1 96.5 88 PHE A C 1
ATOM 671 O O . PHE A 1 88 ? -1.148 27.141 12.281 1 96.5 88 PHE A O 1
ATOM 678 N N . LYS A 1 89 ? -1.52 25.25 11.188 1 96.62 89 LYS A N 1
ATOM 679 C CA . LYS A 1 89 ? -2.906 25.172 11.641 1 96.62 89 LYS A CA 1
ATOM 680 C C . LYS A 1 89 ? -2.982 24.953 13.148 1 96.62 89 LYS A C 1
ATOM 682 O O . LYS A 1 89 ? -3.834 25.531 13.828 1 96.62 89 LYS A O 1
ATOM 687 N N . CYS A 1 90 ? -2.051 24.219 13.68 1 95.31 90 CYS A N 1
ATOM 688 C CA . CYS A 1 90 ? -2.08 23.812 15.078 1 95.31 90 CYS A CA 1
ATOM 689 C C . CYS A 1 90 ? -1.628 24.953 15.984 1 95.31 90 CYS A C 1
ATOM 691 O O . CYS A 1 90 ? -1.875 24.938 17.188 1 95.31 90 CYS A O 1
ATOM 693 N N . LYS A 1 91 ? -1.071 25.953 15.406 1 93.06 91 LYS A N 1
ATOM 694 C CA . LYS A 1 91 ? -0.627 27.109 16.188 1 93.06 91 LYS A CA 1
ATOM 695 C C . LYS A 1 91 ? -1.816 27.906 16.719 1 93.06 91 LYS A C 1
ATOM 697 O O . LYS A 1 91 ? -1.698 28.609 17.719 1 93.06 91 LYS A O 1
ATOM 702 N N . GLN A 1 92 ? -2.891 27.719 16.062 1 89.12 92 GLN A N 1
ATOM 703 C CA . GLN A 1 92 ? -4.094 28.406 16.5 1 89.12 92 GLN A CA 1
ATOM 704 C C . GLN A 1 92 ? -4.66 27.766 17.766 1 89.12 92 GLN A C 1
ATOM 706 O O . GLN A 1 92 ? -4.625 26.547 17.922 1 89.12 92 GLN A O 1
ATOM 711 N N . GLN A 1 93 ? -5.082 28.578 18.75 1 85.19 93 GLN A N 1
ATOM 712 C CA . GLN A 1 93 ? -5.605 28.062 20.016 1 85.19 93 GLN A CA 1
ATOM 713 C C . GLN A 1 93 ? -6.957 27.391 19.828 1 85.19 93 GLN A C 1
ATOM 715 O O . GLN A 1 93 ? -7.184 26.297 20.328 1 85.19 93 GLN A O 1
ATOM 720 N N . GLN A 1 94 ? -7.852 28.094 19.078 1 91.44 94 GLN A N 1
ATOM 721 C CA . GLN A 1 94 ? -9.164 27.516 18.781 1 91.44 94 GLN A CA 1
ATOM 722 C C . GLN A 1 94 ? -9.273 27.141 17.312 1 91.44 94 GLN A C 1
ATOM 724 O O . GLN A 1 94 ? -9.234 28 16.438 1 91.44 94 GLN A O 1
ATOM 729 N N . LEU A 1 95 ? -9.406 25.859 17.141 1 94.62 95 LEU A N 1
ATOM 730 C CA . LEU A 1 95 ? -9.531 25.375 15.773 1 94.62 95 LEU A CA 1
ATOM 731 C C . LEU A 1 95 ? -11 25.188 15.398 1 94.62 95 LEU A C 1
ATOM 733 O O . LEU A 1 95 ? -11.773 24.625 16.172 1 94.62 95 LEU A O 1
ATOM 737 N N . SER A 1 96 ? -11.344 25.688 14.258 1 95.5 96 SER A N 1
ATOM 738 C CA . SER A 1 96 ? -12.664 25.406 13.695 1 95.5 96 SER A CA 1
ATOM 739 C C . SER A 1 96 ? -12.742 23.984 13.148 1 95.5 96 SER A C 1
ATOM 741 O O . SER A 1 96 ? -11.727 23.297 13.031 1 95.5 96 SER A O 1
ATOM 743 N N . SER A 1 97 ? -13.945 23.578 12.812 1 96 97 SER A N 1
ATOM 744 C CA . SER A 1 97 ? -14.156 22.281 12.188 1 96 97 SER A CA 1
ATOM 745 C C . SER A 1 97 ? -13.406 22.172 10.859 1 96 97 SER A C 1
ATOM 747 O O . SER A 1 97 ? -12.898 21.109 10.516 1 96 97 SER A O 1
ATOM 749 N N . SER A 1 98 ? -13.391 23.266 10.18 1 96.62 98 SER A N 1
ATOM 750 C CA . SER A 1 98 ? -12.68 23.281 8.906 1 96.62 98 SER A CA 1
ATOM 751 C C . SER A 1 98 ? -11.172 23.156 9.102 1 96.62 98 SER A C 1
ATOM 753 O O . SER A 1 98 ? -10.484 22.547 8.289 1 96.62 98 SER A O 1
ATOM 755 N N . ASP A 1 99 ? -10.656 23.734 10.164 1 97.44 99 ASP A N 1
ATOM 756 C CA . ASP A 1 99 ? -9.242 23.578 10.5 1 97.44 99 ASP A CA 1
ATOM 757 C C . ASP A 1 99 ? -8.906 22.125 10.805 1 97.44 99 ASP A C 1
ATOM 759 O O . ASP A 1 99 ? -7.906 21.594 10.312 1 97.44 99 ASP A O 1
ATOM 763 N N . ILE A 1 100 ? -9.773 21.578 11.562 1 97.62 100 ILE A N 1
ATOM 764 C CA . ILE A 1 100 ? -9.578 20.188 11.977 1 97.62 100 ILE A CA 1
ATOM 765 C C . ILE A 1 100 ? -9.594 19.281 10.75 1 97.62 100 ILE A C 1
ATOM 767 O O . ILE A 1 100 ? -8.781 18.375 10.633 1 97.62 100 ILE A O 1
ATOM 771 N N . ALA A 1 101 ? -10.445 19.578 9.82 1 97.88 101 ALA A N 1
ATOM 772 C CA . ALA A 1 101 ? -10.531 18.797 8.586 1 97.88 101 ALA A CA 1
ATOM 773 C C . ALA A 1 101 ? -9.25 18.938 7.766 1 97.88 101 ALA A C 1
ATOM 775 O O . ALA A 1 101 ? -8.773 17.953 7.191 1 97.88 101 ALA A O 1
ATOM 776 N N . VAL A 1 102 ? -8.719 20.094 7.723 1 98.44 102 VAL A N 1
ATOM 777 C CA . VAL A 1 102 ? -7.477 20.344 6.996 1 98.44 102 VAL A CA 1
ATOM 778 C C . VAL A 1 102 ? -6.332 19.562 7.648 1 98.44 102 VAL A C 1
ATOM 780 O O . VAL A 1 102 ? -5.531 18.922 6.957 1 98.44 102 VAL A O 1
ATOM 783 N N . VAL A 1 103 ? -6.297 19.594 8.93 1 98.38 103 VAL A N 1
ATOM 784 C CA . VAL A 1 103 ? -5.262 18.859 9.656 1 98.38 103 VAL A CA 1
ATOM 785 C C . VAL A 1 103 ? -5.383 17.359 9.375 1 98.38 103 VAL A C 1
ATOM 787 O O . VAL A 1 103 ? -4.402 16.719 9.008 1 98.38 103 VAL A O 1
ATOM 790 N N . ALA A 1 104 ? -6.566 16.844 9.414 1 98.5 104 ALA A N 1
ATOM 791 C CA . ALA A 1 104 ? -6.801 15.422 9.188 1 98.5 104 ALA A CA 1
ATOM 792 C C . ALA A 1 104 ? -6.438 15.023 7.758 1 98.5 104 ALA A C 1
ATOM 794 O O . ALA A 1 104 ? -5.754 14.023 7.543 1 98.5 104 ALA A O 1
ATOM 795 N N . THR A 1 105 ? -6.867 15.812 6.836 1 98.56 105 THR A N 1
ATOM 796 C CA . THR A 1 105 ? -6.59 15.508 5.438 1 98.56 105 THR A CA 1
ATOM 797 C C . THR A 1 105 ? -5.094 15.633 5.145 1 98.56 105 THR A C 1
ATOM 799 O O . THR A 1 105 ? -4.539 14.844 4.379 1 98.56 105 THR A O 1
ATOM 802 N N . GLY A 1 106 ? -4.488 16.594 5.754 1 98.69 106 GLY A N 1
ATOM 803 C CA . GLY A 1 106 ? -3.049 16.75 5.617 1 98.69 106 GLY A CA 1
ATOM 804 C C . GLY A 1 106 ? -2.268 15.562 6.156 1 98.69 106 GLY A C 1
ATOM 805 O O . GLY A 1 106 ? -1.319 15.102 5.52 1 98.69 106 GLY A O 1
ATOM 806 N N . VAL A 1 107 ? -2.709 15.047 7.258 1 98.5 107 VAL A N 1
ATOM 807 C CA . VAL A 1 107 ? -2.055 13.891 7.863 1 98.5 107 VAL A CA 1
ATOM 808 C C . VAL A 1 107 ? -2.232 12.672 6.969 1 98.5 107 VAL A C 1
ATOM 810 O O . VAL A 1 107 ? -1.293 11.891 6.773 1 98.5 107 VAL A O 1
ATOM 813 N N . ARG A 1 108 ? -3.416 12.523 6.414 1 98.31 108 ARG A N 1
ATOM 814 C CA . ARG A 1 108 ? -3.652 11.414 5.504 1 98.31 108 ARG A CA 1
ATOM 815 C C . ARG A 1 108 ? -2.764 11.516 4.266 1 98.31 108 ARG A C 1
ATOM 817 O O . ARG A 1 108 ? -2.201 10.516 3.814 1 98.31 108 ARG A O 1
ATOM 824 N N . ALA A 1 109 ? -2.707 12.703 3.715 1 98.38 109 ALA A N 1
ATOM 825 C CA . ALA A 1 109 ? -1.853 12.906 2.549 1 98.38 109 ALA A CA 1
ATOM 826 C C . ALA A 1 109 ? -0.393 12.609 2.879 1 98.38 109 ALA A C 1
ATOM 828 O O . ALA A 1 109 ? 0.308 11.969 2.094 1 98.38 109 ALA A O 1
ATOM 829 N N . LEU A 1 110 ? 0.052 13.031 4.016 1 98.56 110 LEU A N 1
ATOM 830 C CA . LEU A 1 110 ? 1.399 12.727 4.484 1 98.56 110 LEU A CA 1
ATOM 831 C C . LEU A 1 110 ? 1.627 11.227 4.547 1 98.56 110 LEU A C 1
ATOM 833 O O . LEU A 1 110 ? 2.668 10.727 4.105 1 98.56 110 LEU A O 1
ATOM 837 N N . GLY A 1 111 ? 0.64 10.539 5.031 1 98.31 111 GLY A N 1
ATOM 838 C CA . GLY A 1 111 ? 0.718 9.094 5.121 1 98.31 111 GLY A CA 1
ATOM 839 C C . GLY A 1 111 ? 0.936 8.422 3.779 1 98.31 111 GLY A C 1
ATOM 840 O O . GLY A 1 111 ? 1.585 7.375 3.699 1 98.31 111 GLY A O 1
ATOM 841 N N . ARG A 1 112 ? 0.391 8.938 2.789 1 97.12 112 ARG A N 1
ATOM 842 C CA . ARG A 1 112 ? 0.535 8.383 1.447 1 97.12 112 ARG A CA 1
ATOM 843 C C . ARG A 1 112 ? 1.949 8.594 0.917 1 97.12 112 ARG A C 1
ATOM 845 O O . ARG A 1 112 ? 2.426 7.816 0.085 1 97.12 112 ARG A O 1
ATOM 852 N N . LEU A 1 113 ? 2.619 9.562 1.413 1 97.31 113 LEU A N 1
ATOM 853 C CA . LEU A 1 113 ? 3.938 9.891 0.886 1 97.31 113 LEU A CA 1
ATOM 854 C C . LEU A 1 113 ? 5.023 9.094 1.597 1 97.31 113 LEU A C 1
ATOM 856 O O . LEU A 1 113 ? 6.113 8.906 1.053 1 97.31 113 LEU A O 1
ATOM 860 N N . ILE A 1 114 ? 4.734 8.594 2.732 1 97.12 114 ILE A N 1
ATOM 861 C CA . ILE A 1 114 ? 5.816 8.031 3.533 1 97.12 114 ILE A CA 1
ATOM 862 C C . ILE A 1 114 ? 5.707 6.512 3.562 1 97.12 114 ILE A C 1
ATOM 864 O O . ILE A 1 114 ? 6.172 5.867 4.504 1 97.12 114 ILE A O 1
ATOM 868 N N . ILE A 1 115 ? 5.152 5.926 2.562 1 93.69 115 ILE A N 1
ATOM 869 C CA . ILE A 1 115 ? 4.844 4.5 2.527 1 93.69 115 ILE A CA 1
ATOM 870 C C . ILE A 1 115 ? 6.09 3.711 2.131 1 93.69 115 ILE A C 1
ATOM 872 O O . ILE A 1 115 ? 6.207 2.523 2.445 1 93.69 115 ILE A O 1
ATOM 876 N N . ASP A 1 116 ? 7.023 4.352 1.43 1 91.69 116 ASP A N 1
ATOM 877 C CA . ASP A 1 116 ? 8.188 3.586 0.992 1 91.69 116 ASP A CA 1
ATOM 878 C C . ASP A 1 116 ? 9.43 3.973 1.789 1 91.69 116 ASP A C 1
ATOM 880 O O . ASP A 1 116 ? 9.43 4.973 2.512 1 91.69 116 ASP A O 1
ATOM 884 N N . VAL A 1 117 ? 10.445 3.199 1.616 1 93.25 117 VAL A N 1
ATOM 885 C CA . VAL A 1 117 ? 11.648 3.297 2.432 1 93.25 117 VAL A CA 1
ATOM 886 C C . VAL A 1 117 ? 12.297 4.668 2.238 1 93.25 117 VAL A C 1
ATOM 888 O O . VAL A 1 117 ? 12.688 5.316 3.209 1 93.25 117 VAL A O 1
ATOM 891 N N . LYS A 1 118 ? 12.344 5.082 1.031 1 93.69 118 LYS A N 1
ATOM 892 C CA . LYS A 1 118 ? 13.008 6.352 0.729 1 93.69 118 LYS A CA 1
ATOM 893 C C . LYS A 1 118 ? 12.336 7.508 1.468 1 93.69 118 LYS A C 1
ATOM 895 O O . LYS A 1 118 ? 13 8.273 2.168 1 93.69 118 LYS A O 1
ATOM 900 N N . HIS A 1 119 ? 11.094 7.582 1.457 1 95.31 119 HIS A N 1
ATOM 901 C CA . HIS A 1 119 ? 10.375 8.734 2 1 95.31 119 HIS A CA 1
ATOM 902 C C . HIS A 1 119 ? 10.156 8.586 3.502 1 95.31 119 HIS A C 1
ATOM 904 O O . HIS A 1 119 ? 10.148 9.578 4.234 1 95.31 119 HIS A O 1
ATOM 910 N N . ALA A 1 120 ? 10.078 7.328 3.92 1 96.56 120 ALA A N 1
ATOM 911 C CA . ALA A 1 120 ? 10.062 7.098 5.359 1 96.56 120 ALA A CA 1
ATOM 912 C C . ALA A 1 120 ? 11.352 7.586 6.008 1 96.56 120 ALA A C 1
ATOM 914 O O . ALA A 1 120 ? 11.328 8.172 7.094 1 96.56 120 ALA A O 1
ATOM 915 N N . THR A 1 121 ? 12.414 7.34 5.305 1 96.44 121 THR A N 1
ATOM 916 C CA . THR A 1 121 ? 13.711 7.793 5.797 1 96.44 121 THR A CA 1
ATOM 917 C C . THR A 1 121 ? 13.773 9.32 5.844 1 96.44 121 THR A C 1
ATOM 919 O O . THR A 1 121 ? 14.211 9.898 6.84 1 96.44 121 THR A O 1
ATOM 922 N N . GLN A 1 122 ? 13.258 9.891 4.824 1 95.31 122 GLN A N 1
ATOM 923 C CA . GLN A 1 122 ? 13.195 11.344 4.785 1 95.31 122 GLN A CA 1
ATOM 924 C C . GLN A 1 122 ? 12.312 11.891 5.902 1 95.31 122 GLN A C 1
ATOM 926 O O . GLN A 1 122 ? 12.672 12.852 6.578 1 95.31 122 GLN A O 1
ATOM 931 N N . PHE A 1 123 ? 11.219 11.32 6.051 1 98.06 123 PHE A N 1
ATOM 932 C CA . PHE A 1 123 ? 10.281 11.664 7.113 1 98.06 123 PHE A CA 1
ATOM 933 C C . PHE A 1 123 ? 10.961 11.602 8.477 1 98.06 123 PHE A C 1
ATOM 935 O O . PHE A 1 123 ? 10.781 12.5 9.305 1 98.06 123 PHE A O 1
ATOM 942 N N . GLY A 1 124 ? 11.766 10.594 8.727 1 97.06 124 GLY A N 1
ATOM 943 C CA . GLY A 1 124 ? 12.516 10.453 9.961 1 97.06 124 GLY A CA 1
ATOM 944 C C . GLY A 1 124 ? 13.547 11.547 10.156 1 97.06 124 GLY A C 1
ATOM 945 O O . GLY A 1 124 ? 13.727 12.047 11.266 1 97.06 124 GLY A O 1
ATOM 946 N N . LYS A 1 125 ? 14.141 11.992 9.133 1 95.75 125 LYS A N 1
ATOM 947 C CA . LYS A 1 125 ? 15.219 12.969 9.188 1 95.75 125 LYS A CA 1
ATOM 948 C C . LYS A 1 125 ? 14.695 14.344 9.586 1 95.75 125 LYS A C 1
ATOM 950 O O . LYS A 1 125 ? 15.414 15.148 10.188 1 95.75 125 LYS A O 1
ATOM 955 N N . VAL A 1 126 ? 13.469 14.578 9.281 1 95 126 VAL A N 1
ATOM 956 C CA . VAL A 1 126 ? 12.914 15.898 9.57 1 95 126 VAL A CA 1
ATOM 957 C C . VAL A 1 126 ? 12.086 15.844 10.852 1 95 126 VAL A C 1
ATOM 959 O O . VAL A 1 126 ? 11.203 16.672 11.062 1 95 126 VAL A O 1
ATOM 962 N N . ASN A 1 127 ? 12.258 14.844 11.633 1 94.19 127 ASN A N 1
ATOM 963 C CA . ASN A 1 127 ? 11.586 14.625 12.906 1 94.19 127 ASN A CA 1
ATOM 964 C C . ASN A 1 127 ? 10.07 14.562 12.742 1 94.19 127 ASN A C 1
ATOM 966 O O . ASN A 1 127 ? 9.32 15.141 13.531 1 94.19 127 ASN A O 1
ATOM 970 N N . GLY A 1 128 ? 9.672 13.891 11.664 1 97.06 128 GLY A N 1
ATOM 971 C CA . GLY A 1 128 ? 8.258 13.75 11.359 1 97.06 128 GLY A CA 1
ATOM 972 C C . GLY A 1 128 ? 7.48 13.039 12.453 1 97.06 128 GLY A C 1
ATOM 973 O O . GLY A 1 128 ? 6.316 13.367 12.703 1 97.06 128 GLY A O 1
ATOM 974 N N . MET A 1 129 ? 8.102 12.164 13.172 1 96.69 129 MET A N 1
ATOM 975 C CA . MET A 1 129 ? 7.426 11.391 14.219 1 96.69 129 MET A CA 1
ATOM 976 C C . MET A 1 129 ? 7.047 12.289 15.391 1 96.69 129 MET A C 1
ATOM 978 O O . MET A 1 129 ? 6.023 12.07 16.031 1 96.69 129 MET A O 1
ATOM 982 N N . ASP A 1 130 ? 7.875 13.281 15.68 1 96.19 130 ASP A N 1
ATOM 983 C CA . ASP A 1 130 ? 7.543 14.227 16.734 1 96.19 130 ASP A CA 1
ATOM 984 C C . ASP A 1 130 ? 6.234 14.953 16.438 1 96.19 130 ASP A C 1
ATOM 986 O O . ASP A 1 130 ? 5.43 15.203 17.328 1 96.19 130 ASP A O 1
ATOM 990 N N . HIS A 1 131 ? 6.027 15.242 15.195 1 95.81 131 HIS A N 1
ATOM 991 C CA . HIS A 1 131 ? 4.805 15.914 14.781 1 95.81 131 HIS A CA 1
ATOM 992 C C . HIS A 1 131 ? 3.586 15.023 14.984 1 95.81 131 HIS A C 1
ATOM 994 O O . HIS A 1 131 ? 2.574 15.461 15.539 1 95.81 131 HIS A O 1
ATOM 1000 N N . LEU A 1 132 ? 3.713 13.75 14.586 1 96.75 132 LEU A N 1
ATOM 1001 C CA . LEU A 1 132 ? 2.594 12.828 14.758 1 96.75 132 LEU A CA 1
ATOM 1002 C C . LEU A 1 132 ? 2.307 12.586 16.234 1 96.75 132 LEU A C 1
ATOM 1004 O O . LEU A 1 132 ? 1.146 12.531 16.641 1 96.75 132 LEU A O 1
ATOM 1008 N N . THR A 1 133 ? 3.359 12.492 17.016 1 95.38 133 THR A N 1
ATOM 1009 C CA . THR A 1 133 ? 3.205 12.312 18.453 1 95.38 133 THR A CA 1
ATOM 1010 C C . THR A 1 133 ? 2.49 13.508 19.078 1 95.38 133 THR A C 1
ATOM 1012 O O . THR A 1 133 ? 1.598 13.344 19.906 1 95.38 133 THR A O 1
ATOM 1015 N N . TYR A 1 134 ? 2.869 14.641 18.656 1 94.56 134 TYR A N 1
ATOM 1016 C CA . TYR A 1 134 ? 2.217 15.867 19.109 1 94.56 134 TYR A CA 1
ATOM 1017 C C . TYR A 1 134 ? 0.727 15.836 18.797 1 94.56 134 TYR A C 1
ATOM 1019 O O . TYR A 1 134 ? -0.101 16.188 19.641 1 94.56 134 TYR A O 1
ATOM 1027 N N . LEU A 1 135 ? 0.391 15.398 17.609 1 95.69 135 LEU A N 1
ATOM 1028 C CA . LEU A 1 135 ? -1.002 15.359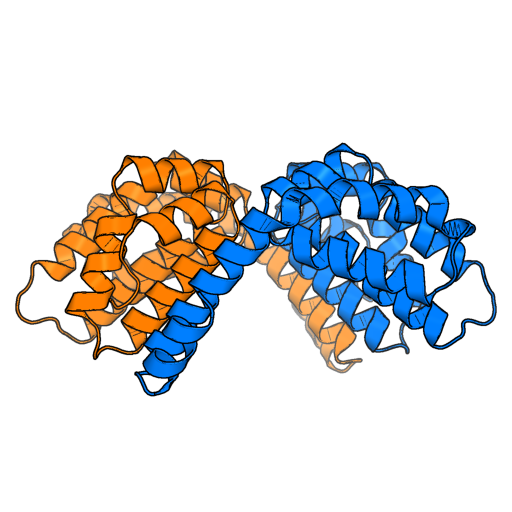 17.188 1 95.69 135 LEU A CA 1
ATOM 1029 C C . LEU A 1 135 ? -1.81 14.383 18.031 1 95.69 135 LEU A C 1
ATOM 1031 O O . LEU A 1 135 ? -2.969 14.656 18.359 1 95.69 135 LEU A O 1
ATOM 1035 N N . VAL A 1 136 ? -1.21 13.234 18.359 1 94 136 VAL A N 1
ATOM 1036 C CA . VAL A 1 136 ? -1.889 12.25 19.203 1 94 136 VAL A CA 1
ATOM 1037 C C . VAL A 1 136 ? -2.24 12.867 20.547 1 94 136 VAL A C 1
ATOM 1039 O O . VAL A 1 136 ? -3.348 12.672 21.062 1 94 136 VAL A O 1
ATOM 1042 N N . LYS A 1 137 ? -1.368 13.648 21.047 1 91.56 137 LYS A N 1
ATOM 1043 C CA . LYS A 1 137 ? -1.587 14.289 22.344 1 91.56 137 LYS A CA 1
ATOM 1044 C C . LYS A 1 137 ? -2.611 15.414 22.234 1 91.56 137 LYS A C 1
ATOM 1046 O O . LYS A 1 137 ? -3.535 15.492 23.047 1 91.56 137 LYS A O 1
ATOM 1051 N N . ARG A 1 138 ? -2.469 16.156 21.266 1 92.44 138 ARG A N 1
ATOM 1052 C CA . ARG A 1 138 ? -3.285 17.344 21.141 1 92.44 138 ARG A CA 1
ATOM 1053 C C . ARG A 1 138 ? -4.707 17 20.703 1 92.44 138 ARG A C 1
ATOM 1055 O O . ARG A 1 138 ? -5.66 17.688 21.078 1 92.44 138 ARG A O 1
ATOM 1062 N N . PHE A 1 139 ? -4.828 15.961 19.953 1 93.5 139 PHE A N 1
ATOM 1063 C CA . PHE A 1 139 ? -6.113 15.695 19.312 1 93.5 139 PHE A CA 1
ATOM 1064 C C . PHE A 1 139 ? -6.68 14.359 19.781 1 93.5 139 PHE A C 1
ATOM 1066 O O . PHE A 1 139 ? -7.355 13.672 19.016 1 93.5 139 PHE A O 1
ATOM 1073 N N . ALA A 1 140 ? -6.41 13.992 20.969 1 90.19 140 ALA A N 1
ATOM 1074 C CA . ALA A 1 140 ? -6.84 12.711 21.531 1 90.19 140 ALA A CA 1
ATOM 1075 C C . ALA A 1 140 ? -8.359 12.57 21.469 1 90.19 140 ALA A C 1
ATOM 1077 O O . ALA A 1 140 ? -8.883 11.461 21.328 1 90.19 140 ALA A O 1
ATOM 1078 N N . SER A 1 141 ? -9.07 13.68 21.469 1 91.12 141 SER A N 1
ATOM 1079 C CA . SER A 1 141 ? -10.531 13.648 21.5 1 91.12 141 SER A CA 1
ATOM 1080 C C . SER A 1 141 ? -11.125 13.898 20.125 1 91.12 141 SER A C 1
ATOM 1082 O O . SER A 1 141 ? -12.352 13.875 19.953 1 91.12 141 SER A O 1
ATOM 1084 N N . GLU A 1 142 ? -10.281 14.156 19.125 1 94.31 142 GLU A N 1
ATOM 1085 C CA . GLU A 1 142 ? -10.734 14.398 17.766 1 94.31 142 GLU A CA 1
ATOM 1086 C C . GLU A 1 142 ? -10.586 13.141 16.906 1 94.31 142 GLU A C 1
ATOM 1088 O O . GLU A 1 142 ? -9.516 12.883 16.359 1 94.31 142 GLU A O 1
ATOM 1093 N N . GLU A 1 143 ? -11.648 12.484 16.719 1 95.31 143 GLU A N 1
ATOM 1094 C CA . GLU A 1 143 ? -11.633 11.172 16.078 1 95.31 143 GLU A CA 1
ATOM 1095 C C . GLU A 1 143 ? -11.078 11.266 14.656 1 95.31 143 GLU A C 1
ATOM 1097 O O . GLU A 1 143 ? -10.336 10.383 14.211 1 95.31 143 GLU A O 1
ATOM 1102 N N . VAL A 1 144 ? -11.461 12.234 13.938 1 96.44 144 VAL A N 1
ATOM 1103 C CA . VAL A 1 144 ? -11.086 12.336 12.531 1 96.44 144 VAL A CA 1
ATOM 1104 C C . VAL A 1 144 ? -9.57 12.508 12.414 1 96.44 144 VAL A C 1
ATOM 1106 O O . VAL A 1 144 ? -8.938 11.914 11.539 1 96.44 144 VAL A O 1
ATOM 1109 N N . VAL A 1 145 ? -8.969 13.25 13.297 1 97.31 145 VAL A N 1
ATOM 1110 C CA . VAL A 1 145 ? -7.523 13.453 13.281 1 97.31 145 VAL A CA 1
ATOM 1111 C C . VAL A 1 145 ? -6.812 12.195 13.773 1 97.31 145 VAL A C 1
ATOM 1113 O O . VAL A 1 145 ? -5.828 11.758 13.172 1 97.31 145 VAL A O 1
ATOM 1116 N N . MET A 1 146 ? -7.355 11.547 14.766 1 96.06 146 MET A N 1
ATOM 1117 C CA . MET A 1 146 ? -6.75 10.328 15.305 1 96.06 146 MET A CA 1
ATOM 1118 C C . MET A 1 146 ? -6.758 9.211 14.273 1 96.06 146 MET A C 1
ATOM 1120 O O . MET A 1 146 ? -5.758 8.508 14.102 1 96.06 146 MET A O 1
ATOM 1124 N N . ASN A 1 147 ? -7.855 9.141 13.586 1 96.44 147 ASN A N 1
ATOM 1125 C CA . ASN A 1 147 ? -7.93 8.117 12.547 1 96.44 147 ASN A CA 1
ATOM 1126 C C . ASN A 1 147 ? -6.898 8.367 11.445 1 96.44 147 ASN A C 1
ATOM 1128 O O . ASN A 1 147 ? -6.293 7.418 10.938 1 96.44 147 ASN A O 1
ATOM 1132 N N . ALA A 1 148 ? -6.711 9.594 11.078 1 97.5 148 ALA A N 1
ATOM 1133 C CA . ALA A 1 148 ? -5.727 9.945 10.062 1 97.5 148 ALA A CA 1
ATOM 1134 C C . ALA A 1 148 ? -4.309 9.617 10.531 1 97.5 148 ALA A C 1
ATOM 1136 O O . ALA A 1 148 ? -3.504 9.086 9.758 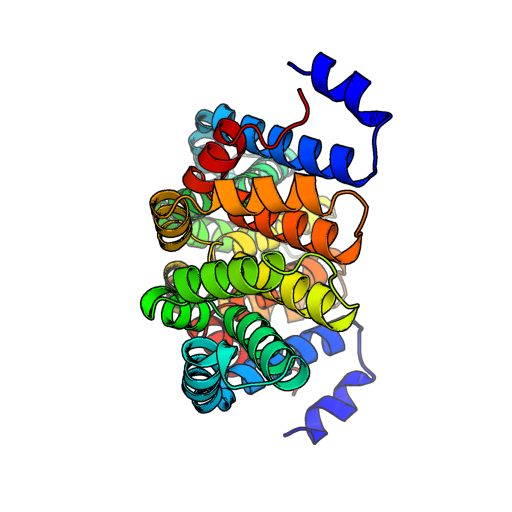1 97.5 148 ALA A O 1
ATOM 1137 N N . VAL A 1 149 ? -4.062 9.906 11.812 1 97.38 149 VAL A N 1
ATOM 1138 C CA . VAL A 1 149 ? -2.742 9.633 12.375 1 97.38 149 VAL A CA 1
ATOM 1139 C C . VAL A 1 149 ? -2.479 8.125 12.367 1 97.38 149 VAL A C 1
ATOM 1141 O O . VAL A 1 149 ? -1.42 7.68 11.93 1 97.38 149 VAL A O 1
ATOM 1144 N N . LEU A 1 150 ? -3.455 7.332 12.773 1 96.38 150 LEU A N 1
ATOM 1145 C CA . LEU A 1 150 ? -3.299 5.883 12.844 1 96.38 150 LEU A CA 1
ATOM 1146 C C . LEU A 1 150 ? -3.115 5.289 11.445 1 96.38 150 LEU A C 1
ATOM 1148 O O . LEU A 1 150 ? -2.311 4.375 11.258 1 96.38 150 LEU A O 1
ATOM 1152 N N . ASP A 1 151 ? -3.844 5.828 10.492 1 96.44 151 ASP A N 1
ATOM 1153 C CA . ASP A 1 151 ? -3.666 5.391 9.109 1 96.44 151 ASP A CA 1
ATOM 1154 C C . ASP A 1 151 ? -2.25 5.684 8.625 1 96.44 151 ASP A C 1
ATOM 1156 O O . ASP A 1 151 ? -1.634 4.852 7.953 1 96.44 151 ASP A O 1
ATOM 1160 N N . SER A 1 152 ? -1.781 6.84 8.922 1 97.5 152 SER A N 1
ATOM 1161 C CA . SER A 1 152 ? -0.44 7.238 8.508 1 97.5 152 SER A CA 1
ATOM 1162 C C . SER A 1 152 ? 0.624 6.363 9.164 1 97.5 152 SER A C 1
ATOM 1164 O O . SER A 1 152 ? 1.591 5.961 8.516 1 97.5 152 SER A O 1
ATOM 1166 N N . LEU A 1 153 ? 0.415 6.039 10.453 1 96.88 153 LEU A N 1
ATOM 1167 C CA . LEU A 1 153 ? 1.353 5.184 11.172 1 96.88 153 LEU A CA 1
ATOM 1168 C C . LEU A 1 153 ? 1.369 3.779 10.578 1 96.88 153 LEU A C 1
ATOM 1170 O O . LEU A 1 153 ? 2.428 3.154 10.484 1 96.88 153 LEU A O 1
ATOM 1174 N N . GLN A 1 154 ? 0.215 3.322 10.211 1 95.38 154 GLN A N 1
ATOM 1175 C CA . GLN A 1 154 ? 0.146 2.018 9.555 1 95.38 154 GLN A CA 1
ATOM 1176 C C . GLN A 1 154 ? 0.929 2.014 8.25 1 95.38 154 GLN A C 1
ATOM 1178 O O . GLN A 1 154 ? 1.621 1.044 7.938 1 95.38 154 GLN A O 1
ATOM 1183 N N . ASN A 1 155 ? 0.792 3.07 7.469 1 95.19 155 ASN A N 1
ATOM 1184 C CA . ASN A 1 155 ? 1.553 3.186 6.23 1 95.19 155 ASN A CA 1
ATOM 1185 C C . ASN A 1 155 ? 3.055 3.248 6.5 1 95.19 155 ASN A C 1
ATOM 1187 O O . ASN A 1 155 ? 3.84 2.604 5.801 1 95.19 155 ASN A O 1
ATOM 1191 N N . LEU A 1 156 ? 3.41 3.965 7.52 1 96.12 156 LEU A N 1
ATOM 1192 C CA . LEU A 1 156 ? 4.812 4.086 7.902 1 96.12 156 LEU A CA 1
ATOM 1193 C C . LEU A 1 156 ? 5.379 2.734 8.328 1 96.12 156 LEU A C 1
ATOM 1195 O O . LEU A 1 156 ? 6.547 2.438 8.062 1 96.12 156 LEU A O 1
ATOM 1199 N N . ALA A 1 157 ? 4.559 1.9 8.906 1 94.44 157 ALA A N 1
ATOM 1200 C CA . ALA A 1 157 ? 4.973 0.603 9.43 1 94.44 157 ALA A CA 1
ATOM 1201 C C . ALA A 1 157 ? 5.234 -0.39 8.305 1 94.44 157 ALA A C 1
ATOM 1203 O O . ALA A 1 157 ? 5.727 -1.496 8.547 1 94.44 157 ALA A O 1
ATOM 1204 N N . ASN A 1 158 ? 4.984 0.032 7.086 1 92.94 158 ASN A N 1
ATOM 1205 C CA . ASN A 1 158 ? 5.211 -0.84 5.938 1 92.94 158 ASN A CA 1
ATOM 1206 C C . ASN A 1 158 ? 6.691 -0.899 5.566 1 92.94 158 ASN A C 1
ATOM 1208 O O . ASN A 1 158 ? 7.07 -1.6 4.625 1 92.94 158 ASN A O 1
ATOM 1212 N N . THR A 1 159 ? 7.559 -0.191 6.285 1 94.25 159 THR A N 1
ATOM 1213 C CA . THR A 1 159 ? 9.008 -0.243 6.105 1 94.25 159 THR A CA 1
ATOM 1214 C C . THR A 1 159 ? 9.703 -0.525 7.43 1 94.25 159 THR A C 1
ATOM 1216 O O . THR A 1 159 ? 9.203 -0.16 8.492 1 94.25 159 THR A O 1
ATOM 1219 N N . LYS A 1 160 ? 10.828 -1.171 7.328 1 92.81 160 LYS A N 1
ATOM 1220 C CA . LYS A 1 160 ? 11.602 -1.421 8.547 1 92.81 160 LYS A CA 1
ATOM 1221 C C . LYS A 1 160 ? 12.008 -0.112 9.219 1 92.81 160 LYS A C 1
ATOM 1223 O O . LYS A 1 160 ? 11.961 0.002 10.445 1 92.81 160 LYS A O 1
ATOM 1228 N N . VAL A 1 161 ? 12.398 0.855 8.391 1 94.44 161 VAL A N 1
ATOM 1229 C CA . VAL A 1 161 ? 12.75 2.164 8.93 1 94.44 161 VAL A CA 1
ATOM 1230 C C . VAL A 1 161 ? 11.539 2.781 9.625 1 94.44 161 VAL A C 1
ATOM 1232 O O . VAL A 1 161 ? 11.664 3.34 10.719 1 94.44 161 VAL A O 1
ATOM 1235 N N . GLY A 1 162 ? 10.359 2.654 9.008 1 96 162 GLY A N 1
ATOM 1236 C CA . GLY A 1 162 ? 9.141 3.164 9.617 1 96 162 GLY A CA 1
ATOM 1237 C C . GLY A 1 162 ? 8.805 2.484 10.93 1 96 162 GLY A C 1
ATOM 1238 O O . GLY A 1 162 ? 8.391 3.141 11.883 1 96 162 GLY A O 1
ATOM 1239 N N . GLN A 1 163 ? 9 1.199 10.938 1 94.12 163 GLN A N 1
ATOM 1240 C CA . GLN A 1 163 ? 8.766 0.455 12.172 1 94.12 163 GLN A CA 1
ATOM 1241 C C . GLN A 1 163 ? 9.672 0.946 13.289 1 94.12 163 GLN A C 1
ATOM 1243 O O . GLN A 1 163 ? 9.227 1.144 14.422 1 94.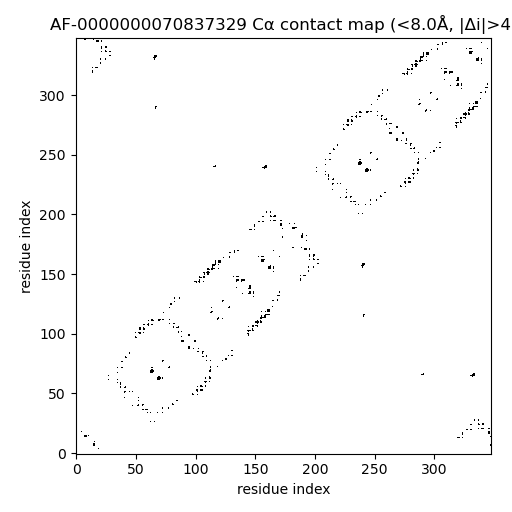12 163 GLN A O 1
ATOM 1248 N N . MET A 1 164 ? 10.852 1.143 12.977 1 94.06 164 MET A N 1
ATOM 1249 C CA . MET A 1 164 ? 11.812 1.618 13.969 1 94.06 164 MET A CA 1
ATOM 1250 C C . MET A 1 164 ? 11.438 3.014 14.461 1 94.06 164 MET A C 1
ATOM 1252 O O . MET A 1 164 ? 11.531 3.299 15.656 1 94.06 164 MET A O 1
ATOM 1256 N N . LEU A 1 165 ? 11.07 3.871 13.508 1 95.31 165 LEU A N 1
ATOM 1257 C CA . LEU A 1 165 ? 10.656 5.223 13.875 1 95.31 165 LEU A CA 1
ATOM 1258 C C . LEU A 1 165 ? 9.492 5.184 14.859 1 95.31 165 LEU A C 1
ATOM 1260 O O . LEU A 1 165 ? 9.477 5.926 15.844 1 95.31 165 LEU A O 1
ATOM 1264 N N . ILE A 1 166 ? 8.539 4.309 14.609 1 94.81 166 ILE A N 1
ATOM 1265 C CA . ILE A 1 166 ? 7.363 4.191 15.461 1 94.81 166 ILE A CA 1
ATOM 1266 C C . ILE A 1 166 ? 7.77 3.691 16.844 1 94.81 166 ILE A C 1
ATOM 1268 O O . ILE A 1 166 ? 7.383 4.27 17.859 1 94.81 166 ILE A O 1
ATOM 1272 N N . LEU A 1 167 ? 8.562 2.693 16.859 1 92.44 167 LEU A N 1
ATOM 1273 C CA . LEU A 1 167 ? 8.953 2.057 18.109 1 92.44 167 LEU A CA 1
ATOM 1274 C C . LEU A 1 167 ? 9.812 2.992 18.953 1 92.44 167 LEU A C 1
ATOM 1276 O O . LEU A 1 167 ? 9.727 2.988 20.188 1 92.44 167 LEU A O 1
ATOM 1280 N N . ASP A 1 168 ? 10.531 3.846 18.312 1 92.81 168 ASP A N 1
ATOM 1281 C CA . ASP A 1 168 ? 11.461 4.73 19.016 1 92.81 168 ASP A CA 1
ATOM 1282 C C . ASP A 1 168 ? 10.781 6.039 19.422 1 92.81 168 ASP A C 1
ATOM 1284 O O . ASP A 1 168 ? 11.344 6.828 20.172 1 92.81 168 ASP A O 1
ATOM 1288 N N . SER A 1 169 ? 9.609 6.324 18.906 1 91 169 SER A N 1
ATOM 1289 C CA . SER A 1 169 ? 9.008 7.652 18.984 1 91 169 SER A CA 1
ATOM 1290 C C . SER A 1 169 ? 8.422 7.91 20.359 1 91 169 SER A C 1
ATOM 1292 O O . SER A 1 169 ? 8.172 9.062 20.734 1 91 169 SER A O 1
ATOM 1294 N N . GLY A 1 170 ? 8.102 6.891 21.203 1 86.62 170 GLY A N 1
ATOM 1295 C CA . GLY A 1 170 ? 7.406 7.047 22.469 1 86.62 170 GLY A CA 1
ATOM 1296 C C . GLY A 1 170 ? 5.93 7.355 22.297 1 86.62 170 GLY A C 1
ATOM 1297 O O . GLY A 1 170 ? 5.285 7.84 23.234 1 86.62 170 GLY A O 1
ATOM 1298 N N . ILE A 1 171 ? 5.434 7.16 21.094 1 88.62 171 ILE A N 1
ATOM 1299 C CA . ILE A 1 171 ? 4.043 7.484 20.797 1 88.62 171 ILE A CA 1
ATOM 1300 C C . ILE A 1 171 ? 3.113 6.551 21.562 1 88.62 171 ILE A C 1
ATOM 1302 O O . ILE A 1 171 ? 1.921 6.828 21.703 1 88.62 171 ILE A O 1
ATOM 1306 N N . PHE A 1 172 ? 3.621 5.492 22.031 1 82.44 172 PHE A N 1
ATOM 1307 C CA . PHE A 1 172 ? 2.82 4.523 22.766 1 82.44 172 PHE A CA 1
ATOM 1308 C C . PHE A 1 172 ? 2.604 4.984 24.203 1 82.44 172 PHE A C 1
ATOM 1310 O O . PHE A 1 172 ? 3.479 5.613 24.797 1 82.44 172 PHE A O 1
ATOM 1317 N N . PRO A 1 173 ? 1.339 4.734 24.578 1 68.06 173 PRO A N 1
ATOM 1318 C CA . PRO A 1 173 ? 1.087 5.121 25.969 1 68.06 173 PRO A CA 1
ATOM 1319 C C . PRO A 1 173 ? 1.988 4.391 26.969 1 68.06 173 PRO A C 1
ATOM 1321 O O . PRO A 1 173 ? 2.338 3.227 26.734 1 68.06 173 PRO A O 1
ATOM 1324 N N . MET A 1 174 ? 2.75 5.168 27.75 1 54.66 174 MET A N 1
ATOM 1325 C CA . MET A 1 174 ? 3.459 4.578 28.875 1 54.66 174 MET A CA 1
ATOM 1326 C C . MET A 1 174 ? 2.48 3.969 29.875 1 54.66 174 MET A C 1
ATOM 1328 O O . MET A 1 174 ? 1.338 4.418 29.984 1 54.66 174 MET A O 1
ATOM 1332 N N . GLY B 1 1 ? 6.867 -7.566 28.031 1 29.17 1 GLY B N 1
ATOM 1333 C CA . GLY B 1 1 ? 6.637 -6.93 26.734 1 29.17 1 GLY B CA 1
ATOM 1334 C C . GLY B 1 1 ? 5.18 -6.945 26.312 1 29.17 1 GLY B C 1
ATOM 1335 O O . GLY B 1 1 ? 4.598 -5.891 26.047 1 29.17 1 GLY B O 1
ATOM 1336 N N . VAL B 1 2 ? 4.602 -8.141 26.266 1 41.03 2 VAL B N 1
ATOM 1337 C CA . VAL B 1 2 ? 3.223 -8.523 25.984 1 41.03 2 VAL B CA 1
ATOM 1338 C C . VAL B 1 2 ? 2.297 -7.953 27.047 1 41.03 2 VAL B C 1
ATOM 1340 O O . VAL B 1 2 ? 1.109 -7.734 26.812 1 41.03 2 VAL B O 1
ATOM 1343 N N . GLU B 1 3 ? 2.809 -7.949 28.125 1 35.94 3 GLU B N 1
ATOM 1344 C CA . GLU B 1 3 ? 1.963 -7.652 29.281 1 35.94 3 GLU B CA 1
ATOM 1345 C C . GLU B 1 3 ? 1.512 -6.195 29.266 1 35.94 3 GLU B C 1
ATOM 1347 O O . GLU B 1 3 ? 0.379 -5.891 29.656 1 35.94 3 GLU B O 1
ATOM 1352 N N . ILE B 1 4 ? 2.441 -5.328 28.969 1 38.22 4 ILE B N 1
ATOM 1353 C CA . ILE B 1 4 ? 2.08 -3.916 29.031 1 38.22 4 ILE B CA 1
ATOM 1354 C C . ILE B 1 4 ? 1.037 -3.592 27.969 1 38.22 4 ILE B C 1
ATOM 1356 O O . ILE B 1 4 ? 0.265 -2.641 28.109 1 38.22 4 ILE B O 1
ATOM 1360 N N . ILE B 1 5 ? 0.923 -4.352 26.859 1 43.12 5 ILE B N 1
ATOM 1361 C CA . ILE B 1 5 ? -0.06 -4.188 25.797 1 43.12 5 ILE B CA 1
ATOM 1362 C C . ILE B 1 5 ? -1.462 -4.449 26.344 1 43.12 5 ILE B C 1
ATOM 1364 O O . ILE B 1 5 ? -2.439 -3.865 25.875 1 43.12 5 ILE B O 1
ATOM 1368 N N . SER B 1 6 ? -1.442 -5.293 27.25 1 39.38 6 SER B N 1
ATOM 1369 C CA . SER B 1 6 ? -2.734 -5.742 27.75 1 39.38 6 SER B CA 1
ATOM 1370 C C . SER B 1 6 ? -3.461 -4.617 28.484 1 39.38 6 SER B C 1
ATOM 1372 O O . SER B 1 6 ? -4.668 -4.43 28.312 1 39.38 6 SER B O 1
ATOM 1374 N N . LYS B 1 7 ? -2.838 -4.051 29.453 1 42.56 7 LYS B N 1
ATOM 1375 C CA . LYS B 1 7 ? -3.557 -3.154 30.359 1 42.56 7 LYS B CA 1
ATOM 1376 C C . LYS B 1 7 ? -4.027 -1.902 29.625 1 42.56 7 LYS B C 1
ATOM 1378 O O . LYS B 1 7 ? -5.031 -1.296 30.016 1 42.56 7 LYS B O 1
ATOM 1383 N N . THR B 1 8 ? -3.293 -1.498 28.594 1 42.06 8 THR B N 1
ATOM 1384 C CA . THR B 1 8 ? -3.652 -0.284 27.875 1 42.06 8 THR B CA 1
ATOM 1385 C C . THR B 1 8 ? -4.781 -0.56 26.875 1 42.06 8 THR B C 1
ATOM 1387 O O . THR B 1 8 ? -5.309 0.365 26.25 1 42.06 8 THR B O 1
ATOM 1390 N N . MET B 1 9 ? -5.102 -1.821 26.594 1 46.06 9 MET B N 1
ATOM 1391 C CA . MET B 1 9 ? -6.176 -2.189 25.688 1 46.06 9 MET B CA 1
ATOM 1392 C C . MET B 1 9 ? -7.531 -1.736 26.219 1 46.06 9 MET B C 1
ATOM 1394 O O . MET B 1 9 ? -8.547 -1.829 25.531 1 46.06 9 MET B O 1
ATOM 1398 N N . GLN B 1 10 ? -7.73 -1.732 27.469 1 45.56 10 GLN B N 1
ATOM 1399 C CA . GLN B 1 10 ? -9.008 -1.279 28.016 1 45.56 10 GLN B CA 1
ATOM 1400 C C . GLN B 1 10 ? -9.32 0.146 27.578 1 45.56 10 GLN B C 1
ATOM 1402 O O . GLN B 1 10 ? -10.406 0.661 27.844 1 45.56 10 GLN B O 1
ATOM 1407 N N . GLN B 1 11 ? -8.305 1.014 27.109 1 52.88 11 GLN B N 1
ATOM 1408 C CA . GLN B 1 11 ? -8.391 2.428 26.766 1 52.88 11 GLN B CA 1
ATOM 1409 C C . GLN B 1 11 ? -8.945 2.619 25.359 1 52.88 11 GLN B C 1
ATOM 1411 O O . GLN B 1 11 ? -9.062 1.657 24.594 1 52.88 11 GLN B O 1
ATOM 1416 N N . SER B 1 12 ? -9.141 3.893 24.719 1 72.12 12 SER B N 1
ATOM 1417 C CA . SER B 1 12 ? -9.75 4.441 23.516 1 72.12 12 SER B CA 1
ATOM 1418 C C . SER B 1 12 ? -9.336 3.652 22.281 1 72.12 12 SER B C 1
ATOM 1420 O O . SER B 1 12 ? -8.25 3.066 22.25 1 72.12 12 SER B O 1
ATOM 1422 N N . PRO B 1 13 ? -10.438 3.127 21.594 1 74.38 13 PRO B N 1
ATOM 1423 C CA . PRO B 1 13 ? -10.172 2.422 20.344 1 74.38 13 PRO B CA 1
ATOM 1424 C C . PRO B 1 13 ? -8.906 2.906 19.641 1 74.38 13 PRO B C 1
ATOM 1426 O O . PRO B 1 13 ? -8.227 2.123 18.984 1 74.38 13 PRO B O 1
ATOM 1429 N N . ASP B 1 14 ? -8.555 4.023 19.922 1 84.44 14 ASP B N 1
ATOM 1430 C CA . ASP B 1 14 ? -7.355 4.586 19.297 1 84.44 14 ASP B CA 1
ATOM 1431 C C . ASP B 1 14 ? -6.09 3.99 19.906 1 84.44 14 ASP B C 1
ATOM 1433 O O . ASP B 1 14 ? -5.145 3.66 19.188 1 84.44 14 ASP B O 1
ATOM 1437 N N . ILE B 1 15 ? -6.211 3.777 21.188 1 81.88 15 ILE B N 1
ATOM 1438 C CA . ILE B 1 15 ? -5.047 3.229 21.875 1 81.88 15 ILE B CA 1
ATOM 1439 C C . ILE B 1 15 ? -4.844 1.772 21.453 1 81.88 15 ILE B C 1
ATOM 1441 O O . ILE B 1 15 ? -3.713 1.339 21.219 1 81.88 15 ILE B O 1
ATOM 1445 N N . SER B 1 16 ? -5.902 1.065 21.328 1 87.12 16 SER B N 1
ATOM 1446 C CA . SER B 1 16 ? -5.816 -0.328 20.906 1 87.12 16 SER B CA 1
ATOM 1447 C C . SER B 1 16 ? -5.207 -0.447 19.516 1 87.12 16 SER B C 1
ATOM 1449 O O . SER B 1 16 ? -4.367 -1.315 19.281 1 87.12 16 SER B O 1
ATOM 1451 N N . LYS B 1 17 ? -5.629 0.378 18.609 1 88.75 17 LYS B N 1
ATOM 1452 C CA . LYS B 1 17 ? -5.082 0.362 17.25 1 88.75 17 LYS B CA 1
ATOM 1453 C C . LYS B 1 17 ? -3.604 0.733 17.25 1 88.75 17 LYS B C 1
ATOM 1455 O O . LYS B 1 17 ? -2.803 0.115 16.547 1 88.75 17 LYS B O 1
ATOM 1460 N N . LEU B 1 18 ? -3.336 1.696 18.078 1 88.31 18 LEU B N 1
ATOM 1461 C CA . LEU B 1 18 ? -1.943 2.117 18.188 1 88.31 18 LEU B CA 1
ATOM 1462 C C . LEU B 1 18 ? -1.069 0.977 18.703 1 88.31 18 LEU B C 1
ATOM 1464 O O . LEU B 1 18 ? 0.007 0.721 18.156 1 88.31 18 LEU B O 1
ATOM 1468 N N . MET B 1 19 ? -1.514 0.261 19.625 1 88.5 19 MET B N 1
ATOM 1469 C CA . MET B 1 19 ? -0.761 -0.854 20.188 1 88.5 19 MET B CA 1
ATOM 1470 C C . MET B 1 19 ? -0.63 -1.992 19.188 1 88.5 19 MET B C 1
ATOM 1472 O O . MET B 1 19 ? 0.395 -2.676 19.141 1 88.5 19 MET B O 1
ATOM 1476 N N . SER B 1 20 ? -1.677 -2.111 18.453 1 89.12 20 SER B N 1
ATOM 1477 C CA . SER B 1 20 ? -1.637 -3.139 17.422 1 89.12 20 SER B CA 1
ATOM 1478 C C . SER B 1 20 ? -0.581 -2.82 16.359 1 89.12 20 SER B C 1
ATOM 1480 O O . SER B 1 20 ? 0.149 -3.711 15.922 1 89.12 20 SER B O 1
ATOM 1482 N N . ILE B 1 21 ? -0.492 -1.578 16.062 1 88.06 21 ILE B N 1
ATOM 1483 C CA . ILE B 1 21 ? 0.526 -1.154 15.109 1 88.06 21 ILE B CA 1
ATOM 1484 C C . ILE B 1 21 ? 1.915 -1.405 15.695 1 88.06 21 ILE B C 1
ATOM 1486 O O . ILE B 1 21 ? 2.795 -1.938 15.008 1 88.06 21 ILE B O 1
ATOM 1490 N N . GLY B 1 22 ? 2.078 -1.063 16.859 1 88.25 22 GLY B N 1
ATOM 1491 C CA . GLY B 1 22 ? 3.344 -1.312 17.531 1 88.25 22 GLY B CA 1
ATOM 1492 C C . GLY B 1 22 ? 3.705 -2.785 17.594 1 88.25 22 GLY B C 1
ATOM 1493 O O . GLY B 1 22 ? 4.848 -3.162 17.328 1 88.25 22 GLY B O 1
ATOM 1494 N N . ALA B 1 23 ? 2.789 -3.633 17.922 1 87.38 23 ALA B N 1
ATOM 1495 C CA . ALA B 1 23 ? 3.014 -5.074 18.016 1 87.38 23 ALA B CA 1
ATOM 1496 C C . ALA B 1 23 ? 3.387 -5.668 16.656 1 87.38 23 ALA B C 1
ATOM 1498 O O . ALA B 1 23 ? 4.27 -6.523 16.578 1 87.38 23 ALA B O 1
ATOM 1499 N N . GLU B 1 24 ? 2.723 -5.168 15.695 1 84 24 GLU B N 1
ATOM 1500 C CA . GLU B 1 24 ? 3.029 -5.641 14.352 1 84 24 GLU B CA 1
ATOM 1501 C C . GLU B 1 24 ? 4.441 -5.234 13.93 1 84 24 GLU B C 1
ATOM 1503 O O . GLU B 1 24 ? 5.168 -6.027 13.328 1 84 24 GLU B O 1
ATOM 1508 N N . ALA B 1 25 ? 4.746 -4.039 14.328 1 83.44 25 ALA B N 1
ATOM 1509 C CA . ALA B 1 25 ? 6.09 -3.562 14.016 1 83.44 25 ALA B CA 1
ATOM 1510 C C . ALA B 1 25 ? 7.148 -4.426 14.695 1 83.44 25 ALA B C 1
ATOM 1512 O O . ALA B 1 25 ? 8.125 -4.828 14.062 1 83.44 25 ALA B O 1
ATOM 1513 N N . LEU B 1 26 ? 6.93 -4.777 15.891 1 81.56 26 LEU B N 1
ATOM 1514 C CA . LEU B 1 26 ? 7.863 -5.594 16.656 1 81.56 26 LEU B CA 1
ATOM 1515 C C . LEU B 1 26 ? 7.977 -6.996 16.062 1 81.56 26 LEU B C 1
ATOM 1517 O O . LEU B 1 26 ? 9.07 -7.547 15.969 1 81.56 26 LEU B O 1
ATOM 1521 N N . LYS B 1 27 ? 6.926 -7.535 15.688 1 80.81 27 LYS B N 1
ATOM 1522 C CA . LYS B 1 27 ? 6.887 -8.883 15.133 1 80.81 27 LYS B CA 1
ATOM 1523 C C . LYS B 1 27 ? 7.676 -8.969 13.828 1 80.81 27 LYS B C 1
ATOM 1525 O O . LYS B 1 27 ? 8.438 -9.914 13.609 1 80.81 27 LYS B O 1
ATOM 1530 N N . VAL B 1 28 ? 7.543 -8.039 13.055 1 77.06 28 VAL B N 1
ATOM 1531 C CA . VAL B 1 28 ? 8.195 -8.023 11.75 1 77.06 28 VAL B CA 1
ATOM 1532 C C . VAL B 1 28 ? 9.703 -7.883 11.93 1 77.06 28 VAL B C 1
ATOM 1534 O O . VAL B 1 28 ? 10.477 -8.555 11.25 1 77.06 28 VAL B O 1
ATOM 1537 N N . LEU B 1 29 ? 10.055 -7.098 12.836 1 74.75 29 LEU B N 1
ATOM 1538 C CA . LEU B 1 29 ? 11.477 -6.883 13.07 1 74.75 29 LEU B CA 1
ATOM 1539 C C . LEU B 1 29 ? 12.133 -8.141 13.625 1 74.75 29 LEU B C 1
ATOM 1541 O O . LEU B 1 29 ? 13.312 -8.398 13.375 1 74.75 29 LEU B O 1
ATOM 1545 N N . ALA B 1 30 ? 11.336 -8.969 14.211 1 72.44 30 ALA B N 1
ATOM 1546 C CA . ALA B 1 30 ? 11.867 -10.164 14.859 1 72.44 30 ALA B CA 1
ATOM 1547 C C . ALA B 1 30 ? 11.922 -11.336 13.891 1 72.44 30 ALA B C 1
ATOM 1549 O O . ALA B 1 30 ? 12.617 -12.328 14.141 1 72.44 30 ALA B O 1
ATOM 1550 N N . GLU B 1 31 ? 11.328 -11.32 12.766 1 71.25 31 GLU B N 1
ATOM 1551 C CA . GLU B 1 31 ? 11.094 -12.5 11.938 1 71.25 31 GLU B CA 1
ATOM 1552 C C . GLU B 1 31 ? 12.07 -12.555 10.766 1 71.25 31 GLU B C 1
ATOM 1554 O O . GLU B 1 31 ? 11.758 -13.133 9.719 1 71.25 31 GLU B O 1
ATOM 1559 N N . GLU B 1 32 ? 13.234 -12.102 10.852 1 69 32 GLU B N 1
ATOM 1560 C CA . GLU B 1 32 ? 14.18 -12.109 9.742 1 69 32 GLU B CA 1
ATOM 1561 C C . GLU B 1 32 ? 14.523 -13.531 9.312 1 69 32 GLU B C 1
ATOM 1563 O O . GLU B 1 32 ? 14.656 -13.812 8.125 1 69 32 GLU B O 1
ATOM 1568 N N . ASP B 1 33 ? 14.469 -14.422 10.109 1 77.81 33 ASP B N 1
ATOM 1569 C CA . ASP B 1 33 ? 14.836 -15.797 9.797 1 77.81 33 ASP B CA 1
ATOM 1570 C C . ASP B 1 33 ? 13.773 -16.469 8.93 1 77.81 33 ASP B C 1
ATOM 1572 O O . ASP B 1 33 ? 14.078 -17.359 8.141 1 77.81 33 ASP B O 1
ATOM 1576 N N . ASP B 1 34 ? 12.703 -16.062 8.844 1 89.88 34 ASP B N 1
ATOM 1577 C CA . ASP B 1 34 ? 11.57 -16.656 8.148 1 89.88 34 ASP B CA 1
ATOM 1578 C C . ASP B 1 34 ? 11.68 -16.453 6.641 1 89.88 34 ASP B C 1
ATOM 1580 O O . ASP B 1 34 ? 11.18 -17.266 5.859 1 89.88 34 ASP B O 1
ATOM 1584 N N . LEU B 1 35 ? 12.508 -15.586 6.148 1 93.5 35 LEU B N 1
ATOM 1585 C CA . LEU B 1 35 ? 12.617 -15.281 4.727 1 93.5 35 LEU B CA 1
ATOM 1586 C C . LEU B 1 35 ? 13.266 -16.438 3.969 1 93.5 35 LEU B C 1
ATOM 1588 O O . LEU B 1 35 ? 12.734 -16.891 2.957 1 93.5 35 LEU B O 1
ATOM 1592 N N . THR B 1 36 ? 14.305 -16.984 4.543 1 93 36 THR B N 1
ATOM 1593 C CA . THR B 1 36 ? 15.047 -18.047 3.875 1 93 36 THR B CA 1
ATOM 1594 C C . THR B 1 36 ? 14.25 -19.344 3.869 1 93 36 THR B C 1
ATOM 1596 O O . THR B 1 36 ? 14.289 -20.094 2.889 1 93 36 THR B O 1
ATOM 1599 N N . LYS B 1 37 ? 13.555 -19.547 4.922 1 94.62 37 LYS B N 1
ATOM 1600 C CA . LYS B 1 37 ? 12.742 -20.766 5.008 1 94.62 37 LYS B CA 1
ATOM 1601 C C . LYS B 1 37 ? 11.633 -20.75 3.963 1 94.62 37 LYS B C 1
ATOM 1603 O O . LYS B 1 37 ? 11.375 -21.766 3.309 1 94.62 37 LYS B O 1
ATOM 1608 N N . VAL B 1 38 ? 11.016 -19.641 3.795 1 97.25 38 VAL B N 1
ATOM 1609 C CA . VAL B 1 38 ? 9.953 -19.484 2.814 1 97.25 38 VAL B CA 1
ATOM 1610 C C . VAL B 1 38 ? 10.5 -19.703 1.409 1 97.25 38 VAL B C 1
ATOM 1612 O O . VAL B 1 38 ? 9.922 -20.469 0.622 1 97.25 38 VAL B O 1
ATOM 1615 N N . LEU B 1 39 ? 11.641 -19.172 1.144 1 97.06 39 LEU B N 1
ATOM 1616 C CA . LEU B 1 39 ? 12.273 -19.328 -0.166 1 97.06 39 LEU B CA 1
ATOM 1617 C C . LEU B 1 39 ? 12.57 -20.781 -0.467 1 97.06 39 LEU B C 1
ATOM 1619 O O . LEU B 1 39 ? 12.242 -21.281 -1.547 1 97.06 39 LEU B O 1
ATOM 1623 N N . ALA B 1 40 ? 13.102 -21.406 0.529 1 96.56 40 ALA B N 1
ATOM 1624 C CA . ALA B 1 40 ? 13.484 -22.797 0.347 1 96.56 40 ALA B CA 1
ATOM 1625 C C . ALA B 1 40 ? 12.273 -23.672 0.035 1 96.56 40 ALA B C 1
ATOM 1627 O O . ALA B 1 40 ? 12.336 -24.547 -0.835 1 96.56 40 ALA B O 1
ATOM 1628 N N . THR B 1 41 ? 11.234 -23.438 0.691 1 98 41 THR B N 1
ATOM 1629 C CA . THR B 1 41 ? 10.016 -24.219 0.493 1 98 41 THR B CA 1
ATOM 1630 C C . THR B 1 41 ? 9.422 -23.953 -0.887 1 98 41 THR B C 1
ATOM 1632 O O . THR B 1 41 ? 9.086 -24.875 -1.616 1 98 41 THR B O 1
ATOM 1635 N N . LEU B 1 42 ? 9.414 -22.703 -1.324 1 98.38 42 LEU B N 1
ATOM 1636 C CA . LEU B 1 42 ? 8.711 -22.344 -2.549 1 98.38 42 LEU B CA 1
ATOM 1637 C C . LEU B 1 42 ? 9.531 -22.719 -3.779 1 98.38 42 LEU B C 1
ATOM 1639 O O . LEU B 1 42 ? 8.969 -23.062 -4.82 1 98.38 42 LEU B O 1
ATOM 1643 N N . PHE B 1 43 ? 10.781 -22.672 -3.615 1 98 43 PHE B N 1
ATOM 1644 C CA . PHE B 1 43 ? 11.633 -23 -4.75 1 98 43 PHE B CA 1
ATOM 1645 C C . PHE B 1 43 ? 11.664 -24.516 -4.973 1 98 43 PHE B C 1
ATOM 1647 O O . PHE B 1 43 ? 12.086 -24.984 -6.031 1 98 43 PHE B O 1
ATOM 1654 N N . ARG B 1 44 ? 11.148 -25.25 -3.98 1 98 44 ARG B N 1
ATOM 1655 C CA . ARG B 1 44 ? 11.016 -26.688 -4.117 1 98 44 ARG B CA 1
ATOM 1656 C C . ARG B 1 44 ? 9.578 -27.141 -3.855 1 98 44 ARG B C 1
ATOM 1658 O O . ARG B 1 44 ? 9.352 -28.156 -3.205 1 98 44 ARG B O 1
ATOM 1665 N N . PHE B 1 45 ? 8.734 -26.266 -4.316 1 97.81 45 PHE B N 1
ATOM 1666 C CA . PHE B 1 45 ? 7.336 -26.469 -3.965 1 97.81 45 PHE B CA 1
ATOM 1667 C C . PHE B 1 45 ? 6.855 -27.844 -4.395 1 97.81 45 PHE B C 1
ATOM 1669 O O . PHE B 1 45 ? 5.926 -28.406 -3.799 1 97.81 45 PHE B O 1
ATOM 1676 N N . ASP B 1 46 ? 7.41 -28.438 -5.402 1 96.19 46 ASP B N 1
ATOM 1677 C CA . ASP B 1 46 ? 6.965 -29.719 -5.949 1 96.19 46 ASP B CA 1
ATOM 1678 C C . ASP B 1 46 ? 7.27 -30.875 -4.984 1 96.19 46 ASP B C 1
ATOM 1680 O O . ASP B 1 46 ? 6.766 -31.984 -5.156 1 96.19 46 ASP B O 1
ATOM 1684 N N . GLN B 1 47 ? 8.023 -30.594 -3.93 1 97.31 47 GLN B N 1
ATOM 1685 C CA . GLN B 1 47 ? 8.406 -31.625 -2.959 1 97.31 47 GLN B CA 1
ATOM 1686 C C . GLN B 1 47 ? 7.492 -31.578 -1.735 1 97.31 47 GLN B C 1
ATOM 1688 O O . GLN B 1 47 ? 7.633 -32.406 -0.825 1 97.31 47 GLN B O 1
ATOM 1693 N N . PHE B 1 48 ? 6.598 -30.703 -1.705 1 97.75 48 PHE B N 1
ATOM 1694 C CA . PHE B 1 48 ? 5.781 -30.5 -0.512 1 97.75 48 PHE B CA 1
ATOM 1695 C C . PHE B 1 48 ? 4.301 -30.641 -0.837 1 97.75 48 PHE B C 1
ATOM 1697 O O . PHE B 1 48 ? 3.898 -30.516 -1.997 1 97.75 48 PHE B O 1
ATOM 1704 N N . ASP B 1 49 ? 3.539 -30.969 0.17 1 97.19 49 ASP B N 1
ATOM 1705 C CA . ASP B 1 49 ? 2.094 -31.031 -0.022 1 97.19 49 ASP B CA 1
ATOM 1706 C C . ASP B 1 49 ? 1.46 -29.656 0.047 1 97.19 49 ASP B C 1
ATOM 1708 O O . ASP B 1 49 ? 2.137 -28.672 0.354 1 97.19 49 ASP B O 1
ATOM 1712 N N . ASN B 1 50 ? 0.203 -29.5 -0.203 1 97.88 50 ASN B N 1
ATOM 1713 C CA . ASN B 1 50 ? -0.512 -28.234 -0.302 1 97.88 50 ASN B CA 1
ATOM 1714 C C . ASN B 1 50 ? -0.51 -27.484 1.027 1 97.88 50 ASN B C 1
ATOM 1716 O O . ASN B 1 50 ? -0.481 -26.266 1.051 1 97.88 50 ASN B O 1
ATOM 1720 N N . LYS B 1 51 ? -0.566 -28.219 2.062 1 97.69 51 LYS B N 1
ATOM 1721 C CA . LYS B 1 51 ? -0.586 -27.578 3.379 1 97.69 51 LYS B CA 1
ATOM 1722 C C . LYS B 1 51 ? 0.692 -26.781 3.625 1 97.69 51 LYS B C 1
ATOM 1724 O O . LYS B 1 51 ? 0.636 -25.609 4.004 1 97.69 51 LYS B O 1
ATOM 1729 N N . VAL B 1 52 ? 1.825 -27.391 3.344 1 98.19 52 VAL B N 1
ATOM 1730 C CA . VAL B 1 52 ? 3.127 -26.766 3.547 1 98.19 52 VAL B CA 1
ATOM 1731 C C . VAL B 1 52 ? 3.291 -25.594 2.584 1 98.19 52 VAL B C 1
ATOM 1733 O O . VAL B 1 52 ? 3.752 -24.516 2.975 1 98.19 52 VAL B O 1
ATOM 1736 N N . ILE B 1 53 ? 2.879 -25.797 1.362 1 98.5 53 ILE B N 1
ATOM 1737 C CA . ILE B 1 53 ? 2.982 -24.75 0.348 1 98.5 53 ILE B CA 1
ATOM 1738 C C . ILE B 1 53 ? 2.125 -23.562 0.751 1 98.5 53 ILE B C 1
ATOM 1740 O O . ILE B 1 53 ? 2.582 -22.422 0.697 1 98.5 53 ILE B O 1
ATOM 1744 N N . SER B 1 54 ? 0.93 -23.828 1.23 1 98.06 54 SER B N 1
ATOM 1745 C CA . SER B 1 54 ? 0.005 -22.766 1.619 1 98.06 54 SER B CA 1
ATOM 1746 C C . SER B 1 54 ? 0.546 -21.969 2.799 1 98.06 54 SER B C 1
ATOM 1748 O O . SER B 1 54 ? 0.419 -20.75 2.832 1 98.06 54 SER B O 1
ATOM 1750 N N . GLU B 1 55 ? 1.121 -22.625 3.717 1 96.69 55 GLU B N 1
ATOM 1751 C CA . GLU B 1 55 ? 1.719 -21.953 4.863 1 96.69 55 GLU B CA 1
ATOM 1752 C C . GLU B 1 55 ? 2.869 -21.047 4.434 1 96.69 55 GLU B C 1
ATOM 1754 O O . GLU B 1 55 ? 2.982 -19.906 4.902 1 96.69 55 GLU B O 1
ATOM 1759 N N . ALA B 1 56 ? 3.691 -21.531 3.57 1 97.81 56 ALA B N 1
ATOM 1760 C CA . ALA B 1 56 ? 4.809 -20.734 3.066 1 97.81 56 ALA B CA 1
ATOM 1761 C C . ALA B 1 56 ? 4.312 -19.516 2.297 1 97.81 56 ALA B C 1
ATOM 1763 O O . ALA B 1 56 ? 4.832 -18.406 2.469 1 97.81 56 ALA B O 1
ATOM 1764 N N . LEU B 1 57 ? 3.291 -19.734 1.509 1 98.44 57 LEU B N 1
ATOM 1765 C CA . LEU B 1 57 ? 2.705 -18.641 0.75 1 98.44 57 LEU B CA 1
ATOM 1766 C C . LEU B 1 57 ? 2.094 -17.594 1.684 1 98.44 57 LEU B C 1
ATOM 1768 O O . LEU B 1 57 ? 2.232 -16.391 1.455 1 98.44 57 LEU B O 1
ATOM 1772 N N . GLY B 1 58 ? 1.449 -18.047 2.688 1 97.06 58 GLY B N 1
ATOM 1773 C CA . GLY B 1 58 ? 0.907 -17.141 3.684 1 97.06 58 GLY B CA 1
ATOM 1774 C C . GLY B 1 58 ? 1.971 -16.297 4.367 1 97.06 58 GLY B C 1
ATOM 1775 O O . GLY B 1 58 ? 1.809 -15.086 4.527 1 97.06 58 GLY B O 1
ATOM 1776 N N . LEU B 1 59 ? 2.961 -17 4.738 1 94.88 59 LEU B N 1
ATOM 1777 C CA . LEU B 1 59 ? 4.07 -16.297 5.379 1 94.88 59 LEU B CA 1
ATOM 1778 C C . LEU B 1 59 ? 4.699 -15.297 4.426 1 94.88 59 LEU B C 1
ATOM 1780 O O . LEU B 1 59 ? 4.988 -14.164 4.816 1 94.88 59 LEU B O 1
ATOM 1784 N N . LEU B 1 60 ? 4.898 -15.664 3.172 1 96.62 60 LEU B N 1
ATOM 1785 C CA . LEU B 1 60 ? 5.426 -14.742 2.174 1 96.62 60 LEU B CA 1
ATOM 1786 C C . LEU B 1 60 ? 4.551 -13.492 2.07 1 96.62 60 LEU B C 1
ATOM 1788 O O . LEU B 1 60 ? 5.062 -12.367 2.066 1 96.62 60 LEU B O 1
ATOM 1792 N N . GLY B 1 61 ? 3.275 -13.719 2 1 95.69 61 GLY B N 1
ATOM 1793 C CA . GLY B 1 61 ? 2.359 -12.594 1.918 1 95.69 61 GLY B CA 1
ATOM 1794 C C . GLY B 1 61 ? 2.469 -11.648 3.098 1 95.69 61 GLY B C 1
ATOM 1795 O O . GLY B 1 61 ? 2.484 -10.43 2.922 1 95.69 61 GLY B O 1
ATOM 1796 N N . ASN B 1 62 ? 2.57 -12.227 4.211 1 92.06 62 ASN B N 1
ATOM 1797 C CA . ASN B 1 62 ? 2.645 -11.438 5.434 1 92.06 62 ASN B CA 1
ATOM 1798 C C . ASN B 1 62 ? 3.967 -10.68 5.531 1 92.06 62 ASN B C 1
ATOM 1800 O O . ASN B 1 62 ? 3.986 -9.5 5.871 1 92.06 62 ASN B O 1
ATOM 1804 N N . LEU B 1 63 ? 4.996 -11.359 5.266 1 92.62 63 LEU B N 1
ATOM 1805 C CA . LEU B 1 63 ? 6.312 -10.734 5.348 1 92.62 63 LEU B CA 1
ATOM 1806 C C . LEU B 1 63 ? 6.469 -9.648 4.293 1 92.62 63 LEU B C 1
ATOM 1808 O O . LEU B 1 63 ? 7.18 -8.664 4.508 1 92.62 63 LEU B O 1
ATOM 1812 N N . SER B 1 64 ? 5.738 -9.781 3.201 1 94.12 64 SER B N 1
ATOM 1813 C CA . SER B 1 64 ? 5.859 -8.852 2.078 1 94.12 64 SER B CA 1
ATOM 1814 C C . SER B 1 64 ? 5.051 -7.586 2.32 1 94.12 64 SER B C 1
ATOM 1816 O O . SER B 1 64 ? 5.043 -6.68 1.484 1 94.12 64 SER B O 1
ATOM 1818 N N . LEU B 1 65 ? 4.359 -7.508 3.516 1 90.81 65 LEU B N 1
ATOM 1819 C CA . LEU B 1 65 ? 3.752 -6.238 3.908 1 90.81 65 LEU B CA 1
ATOM 1820 C C . LEU B 1 65 ? 4.82 -5.18 4.16 1 90.81 65 LEU B C 1
ATOM 1822 O O . LEU B 1 65 ? 4.535 -3.98 4.109 1 90.81 65 LEU B O 1
ATOM 1826 N N . ILE B 1 66 ? 5.961 -5.711 4.449 1 91.94 66 ILE B N 1
ATOM 1827 C CA . ILE B 1 66 ? 7.121 -4.84 4.602 1 91.94 66 ILE B CA 1
ATOM 1828 C C . ILE B 1 66 ? 7.855 -4.723 3.27 1 91.94 66 ILE B C 1
ATOM 1830 O O . ILE B 1 66 ? 8.281 -5.73 2.697 1 91.94 66 ILE B O 1
ATOM 1834 N N . THR B 1 67 ? 8.07 -3.521 2.895 1 92.62 67 THR B N 1
ATOM 1835 C CA . THR B 1 67 ? 8.609 -3.229 1.57 1 92.62 67 THR B CA 1
ATOM 1836 C C . THR B 1 67 ? 9.961 -3.902 1.376 1 92.62 67 THR B C 1
A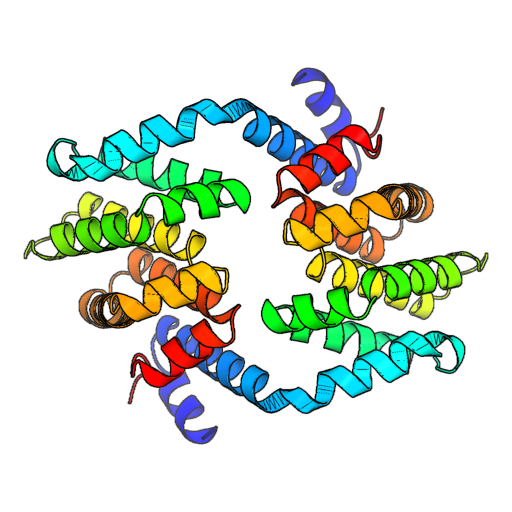TOM 1838 O O . THR B 1 67 ? 10.234 -4.473 0.318 1 92.62 67 THR B O 1
ATOM 1841 N N . GLU B 1 68 ? 10.797 -3.881 2.326 1 92.69 68 GLU B N 1
ATOM 1842 C CA . GLU B 1 68 ? 12.125 -4.477 2.227 1 92.69 68 GLU B CA 1
ATOM 1843 C C . GLU B 1 68 ? 12.039 -5.984 2.021 1 92.69 68 GLU B C 1
ATOM 1845 O O . GLU B 1 68 ? 12.828 -6.562 1.276 1 92.69 68 GLU B O 1
ATOM 1850 N N . ASN B 1 69 ? 11.102 -6.582 2.695 1 93.5 69 ASN B N 1
ATOM 1851 C CA . ASN B 1 69 ? 10.922 -8.023 2.525 1 93.5 69 ASN B CA 1
ATOM 1852 C C . ASN B 1 69 ? 10.359 -8.359 1.146 1 93.5 69 ASN B C 1
ATOM 1854 O O . ASN B 1 69 ? 10.781 -9.328 0.521 1 93.5 69 ASN B O 1
ATOM 1858 N N . ALA B 1 70 ? 9.383 -7.574 0.718 1 94.75 70 ALA B N 1
ATOM 1859 C CA . ALA B 1 70 ? 8.867 -7.766 -0.635 1 94.75 70 ALA B CA 1
ATOM 1860 C C . ALA B 1 70 ? 9.984 -7.656 -1.669 1 94.75 70 ALA B C 1
ATOM 1862 O O . ALA B 1 70 ? 10.078 -8.477 -2.586 1 94.75 70 ALA B O 1
ATOM 1863 N N . ASN B 1 71 ? 10.82 -6.652 -1.467 1 94.31 71 ASN B N 1
ATOM 1864 C CA . ASN B 1 71 ? 11.953 -6.473 -2.365 1 94.31 71 ASN B CA 1
ATOM 1865 C C . ASN B 1 71 ? 12.906 -7.668 -2.318 1 94.31 71 ASN B C 1
ATOM 1867 O O . ASN B 1 71 ? 13.391 -8.125 -3.354 1 94.31 71 ASN B O 1
ATOM 1871 N N . TYR B 1 72 ? 13.125 -8.117 -1.149 1 94.19 72 TYR B N 1
ATOM 1872 C CA . TYR B 1 72 ? 14 -9.273 -0.976 1 94.19 72 TYR B CA 1
ATOM 1873 C C . TYR B 1 72 ? 13.469 -10.477 -1.744 1 94.19 72 TYR B C 1
ATOM 1875 O O . TYR B 1 72 ? 14.188 -11.078 -2.547 1 94.19 72 TYR B O 1
ATOM 1883 N N . PHE B 1 73 ? 12.211 -10.82 -1.606 1 96.56 73 PHE B N 1
ATOM 1884 C CA . PHE B 1 73 ? 11.609 -11.969 -2.271 1 96.56 73 PHE B CA 1
ATOM 1885 C C . PHE B 1 73 ? 11.633 -11.789 -3.785 1 96.56 73 PHE B C 1
ATOM 1887 O O . PHE B 1 73 ? 12 -12.711 -4.516 1 96.56 73 PHE B O 1
ATOM 1894 N N . ALA B 1 74 ? 11.234 -10.641 -4.195 1 96.62 74 ALA B N 1
ATOM 1895 C CA . ALA B 1 74 ? 11.195 -10.383 -5.633 1 96.62 74 ALA B CA 1
ATOM 1896 C C . ALA B 1 74 ? 12.594 -10.477 -6.246 1 96.62 74 ALA B C 1
ATOM 1898 O O . ALA B 1 74 ? 12.773 -11.086 -7.305 1 96.62 74 ALA B O 1
ATOM 1899 N N . ASP B 1 75 ? 13.555 -9.922 -5.566 1 96.06 75 ASP B N 1
ATOM 1900 C CA . ASP B 1 75 ? 14.93 -9.922 -6.059 1 96.06 75 ASP B CA 1
ATOM 1901 C C . ASP B 1 75 ? 15.492 -11.336 -6.117 1 96.06 75 ASP B C 1
ATOM 1903 O O . ASP B 1 75 ? 16.375 -11.625 -6.93 1 96.06 75 ASP B O 1
ATOM 1907 N N . LYS B 1 76 ? 14.914 -12.18 -5.293 1 96.44 76 LYS B N 1
ATOM 1908 C CA . LYS B 1 76 ? 15.375 -13.562 -5.27 1 96.44 76 LYS B CA 1
ATOM 1909 C C . LYS B 1 76 ? 14.641 -14.406 -6.309 1 96.44 76 LYS B C 1
ATOM 1911 O O . LYS B 1 76 ? 14.891 -15.609 -6.43 1 96.44 76 LYS B O 1
ATOM 1916 N N . GLY B 1 77 ? 13.711 -13.828 -7 1 96.25 77 GLY B N 1
ATOM 1917 C CA . GLY B 1 77 ? 13.07 -14.523 -8.102 1 96.25 77 GLY B CA 1
ATOM 1918 C C . GLY B 1 77 ? 11.703 -15.078 -7.75 1 96.25 77 GLY B C 1
ATOM 1919 O O . GLY B 1 77 ? 11.172 -15.938 -8.461 1 96.25 77 GLY B O 1
ATOM 1920 N N . CYS B 1 78 ? 11.117 -14.594 -6.711 1 97.62 78 CYS B N 1
ATOM 1921 C CA . CYS B 1 78 ? 9.875 -15.18 -6.223 1 97.62 78 CYS B CA 1
ATOM 1922 C C . CYS B 1 78 ? 8.727 -14.883 -7.172 1 97.62 78 CYS B C 1
ATOM 1924 O O . CYS B 1 78 ? 7.734 -15.617 -7.203 1 97.62 78 CYS B O 1
ATOM 1926 N N . VAL B 1 79 ? 8.797 -13.828 -7.914 1 98 79 VAL B N 1
ATOM 1927 C CA . VAL B 1 79 ? 7.742 -13.578 -8.891 1 98 79 VAL B CA 1
ATOM 1928 C C . VAL B 1 79 ? 7.648 -14.742 -9.867 1 98 79 VAL B C 1
ATOM 1930 O O . VAL B 1 79 ? 6.566 -15.289 -10.094 1 98 79 VAL B O 1
ATOM 1933 N N . ASP B 1 80 ? 8.789 -15.188 -10.336 1 97.38 80 ASP B N 1
ATOM 1934 C CA . ASP B 1 80 ? 8.836 -16.312 -11.273 1 97.38 80 ASP B CA 1
ATOM 1935 C C . ASP B 1 80 ? 8.383 -17.609 -10.609 1 97.38 80 ASP B C 1
ATOM 1937 O O . ASP B 1 80 ? 7.621 -18.375 -11.195 1 97.38 80 ASP B O 1
ATOM 1941 N N . VAL B 1 81 ? 8.836 -17.781 -9.422 1 97.94 81 VAL B N 1
ATOM 1942 C CA . VAL B 1 81 ? 8.547 -19.016 -8.703 1 97.94 81 VAL B CA 1
ATOM 1943 C C . VAL B 1 81 ? 7.043 -19.125 -8.453 1 97.94 81 VAL B C 1
ATOM 1945 O O . VAL B 1 81 ? 6.453 -20.188 -8.617 1 97.94 81 VAL B O 1
ATOM 1948 N N . LEU B 1 82 ? 6.43 -18.062 -8.117 1 98.44 82 LEU B N 1
ATOM 1949 C CA . LEU B 1 82 ? 4.996 -18.062 -7.84 1 98.44 82 LEU B CA 1
ATOM 1950 C C . LEU B 1 82 ? 4.199 -18.312 -9.109 1 98.44 82 LEU B C 1
ATOM 1952 O O . LEU B 1 82 ? 3.229 -19.078 -9.102 1 98.44 82 LEU B O 1
ATOM 1956 N N . LEU B 1 83 ? 4.609 -17.688 -10.172 1 98.12 83 LEU B N 1
ATOM 1957 C CA . LEU B 1 83 ? 3.934 -17.922 -11.438 1 98.12 83 LEU B CA 1
ATOM 1958 C C . LEU B 1 83 ? 4.047 -19.391 -11.852 1 98.12 83 LEU B C 1
ATOM 1960 O O . LEU B 1 83 ? 3.07 -19.984 -12.305 1 98.12 83 LEU B O 1
ATOM 1964 N N . ASN B 1 84 ? 5.207 -19.938 -11.641 1 97.44 84 ASN B N 1
ATOM 1965 C CA . ASN B 1 84 ? 5.426 -21.344 -11.961 1 97.44 84 ASN B CA 1
ATOM 1966 C C . ASN B 1 84 ? 4.578 -22.266 -11.086 1 97.44 84 ASN B C 1
ATOM 1968 O O . ASN B 1 84 ? 4.012 -23.25 -11.578 1 97.44 84 ASN B O 1
ATOM 1972 N N . LEU B 1 85 ? 4.539 -21.953 -9.836 1 98.19 85 LEU B N 1
ATOM 1973 C CA . LEU B 1 85 ? 3.734 -22.734 -8.898 1 98.19 85 LEU B CA 1
ATOM 1974 C C . LEU B 1 85 ? 2.264 -22.719 -9.305 1 98.19 85 LEU B C 1
ATOM 1976 O O . LEU B 1 85 ? 1.624 -23.766 -9.359 1 98.19 85 LEU B O 1
ATOM 1980 N N . ILE B 1 86 ? 1.722 -21.562 -9.625 1 97.75 86 ILE B N 1
ATOM 1981 C CA . ILE B 1 86 ? 0.325 -21.391 -10.008 1 97.75 86 ILE B CA 1
ATOM 1982 C C . ILE B 1 86 ? 0.057 -22.156 -11.305 1 97.75 86 ILE B C 1
ATOM 1984 O O . ILE B 1 86 ? -0.934 -22.891 -11.406 1 97.75 86 ILE B O 1
ATOM 1988 N N . HIS B 1 87 ? 0.979 -22.016 -12.164 1 96.12 87 HIS B N 1
ATOM 1989 C CA . HIS B 1 87 ? 0.859 -22.734 -13.43 1 96.12 87 HIS B CA 1
ATOM 1990 C C . HIS B 1 87 ? 0.874 -24.25 -13.211 1 96.12 87 HIS B C 1
ATOM 1992 O O . HIS B 1 87 ? 0.076 -24.969 -13.805 1 96.12 87 HIS B O 1
ATOM 1998 N N . PHE B 1 88 ? 1.737 -24.672 -12.422 1 96.5 88 PHE B N 1
ATOM 1999 C CA . PHE B 1 88 ? 1.876 -26.078 -12.102 1 96.5 88 PHE B CA 1
ATOM 2000 C C . PHE B 1 88 ? 0.569 -26.656 -11.555 1 96.5 88 PHE B C 1
ATOM 2002 O O . PHE B 1 88 ? 0.112 -27.703 -11.992 1 96.5 88 PHE B O 1
ATOM 2009 N N . LYS B 1 89 ? -0.052 -25.922 -10.695 1 96.69 89 LYS B N 1
ATOM 2010 C CA . LYS B 1 89 ? -1.312 -26.359 -10.109 1 96.69 89 LYS B CA 1
ATOM 2011 C C . LYS B 1 89 ? -2.428 -26.375 -11.148 1 96.69 89 LYS B C 1
ATOM 2013 O O . LYS B 1 89 ? -3.258 -27.281 -11.172 1 96.69 89 LYS B O 1
ATOM 2018 N N . CYS B 1 90 ? -2.389 -25.453 -12.047 1 95.31 90 CYS B N 1
ATOM 2019 C CA . CYS B 1 90 ? -3.463 -25.266 -13.023 1 95.31 90 CYS B CA 1
ATOM 2020 C C . CYS B 1 90 ? -3.373 -26.297 -14.133 1 95.31 90 CYS B C 1
ATOM 2022 O O . CYS B 1 90 ? -4.336 -26.5 -14.875 1 95.31 90 CYS B O 1
ATOM 2024 N N . LYS B 1 91 ? -2.293 -26.969 -14.203 1 93.25 91 LYS B N 1
ATOM 2025 C CA . LYS B 1 91 ? -2.129 -28 -15.227 1 93.25 91 LYS B CA 1
ATOM 2026 C C . LYS B 1 91 ? -3.021 -29.203 -14.938 1 93.25 91 LYS B C 1
ATOM 2028 O O . LYS B 1 91 ? -3.363 -29.969 -15.844 1 93.25 91 LYS B O 1
ATOM 2033 N N . GLN B 1 92 ? -3.363 -29.312 -13.711 1 89.38 92 GLN B N 1
ATOM 2034 C CA . GLN B 1 92 ? -4.25 -30.406 -13.344 1 89.38 92 GLN B CA 1
ATOM 2035 C C . GLN B 1 92 ? -5.676 -30.156 -13.836 1 89.38 92 GLN B C 1
ATOM 2037 O O . GLN B 1 92 ? -6.152 -29.016 -13.805 1 89.38 92 GLN B O 1
ATOM 2042 N N . GLN B 1 93 ? -6.336 -31.172 -14.383 1 85.44 93 GLN B N 1
ATOM 2043 C CA . GLN B 1 93 ? -7.688 -31.031 -14.914 1 85.44 93 GLN B CA 1
ATOM 2044 C C . GLN B 1 93 ? -8.703 -30.828 -13.797 1 85.44 93 GLN B C 1
ATOM 2046 O O . GLN B 1 93 ? -9.547 -29.922 -13.883 1 85.44 93 GLN B O 1
ATOM 2051 N N . GLN B 1 94 ? -8.602 -31.688 -12.75 1 91.5 94 GLN B N 1
ATOM 2052 C CA . GLN B 1 94 ? -9.484 -31.547 -11.602 1 91.5 94 GLN B CA 1
ATOM 2053 C C . GLN B 1 94 ? -8.719 -31.047 -10.383 1 91.5 94 GLN B C 1
ATOM 2055 O O . GLN B 1 94 ? -7.824 -31.719 -9.867 1 91.5 94 GLN B O 1
ATOM 2060 N N . LEU B 1 95 ? -9.117 -29.875 -10 1 94.69 95 LEU B N 1
ATOM 2061 C CA . LEU B 1 95 ? -8.461 -29.281 -8.836 1 94.69 95 LEU B CA 1
ATOM 2062 C C . LEU B 1 95 ? -9.273 -29.531 -7.57 1 94.69 95 LEU B C 1
ATOM 2064 O O . LEU B 1 95 ? -10.5 -29.375 -7.57 1 94.69 95 LEU B O 1
ATOM 2068 N N . SER B 1 96 ? -8.586 -29.969 -6.559 1 95.44 96 SER B N 1
ATOM 2069 C CA . SER B 1 96 ? -9.195 -30.078 -5.238 1 95.44 96 SER B CA 1
ATOM 2070 C C . SER B 1 96 ? -9.359 -28.703 -4.594 1 95.44 96 SER B C 1
ATOM 2072 O O . SER B 1 96 ? -8.828 -27.703 -5.09 1 95.44 96 SER B O 1
ATOM 2074 N N . SER B 1 97 ? -10.086 -28.688 -3.504 1 95.88 97 SER B N 1
ATOM 2075 C CA . SER B 1 97 ? -10.242 -27.453 -2.738 1 95.88 97 SER B CA 1
ATOM 2076 C C . SER B 1 97 ? -8.898 -26.938 -2.232 1 95.88 97 SER B C 1
ATOM 2078 O O . SER B 1 97 ? -8.672 -25.734 -2.178 1 95.88 97 SER B O 1
ATOM 2080 N N . SER B 1 98 ? -8.094 -27.859 -1.896 1 96.62 98 SER B N 1
ATOM 2081 C CA . SER B 1 98 ? -6.77 -27.484 -1.41 1 96.62 98 SER B CA 1
ATOM 2082 C C . SER B 1 98 ? -5.914 -26.891 -2.531 1 96.62 98 SER B C 1
ATOM 2084 O O . SER B 1 98 ? -5.117 -25.984 -2.301 1 96.62 98 SER B O 1
ATOM 2086 N N . ASP B 1 99 ? -6.078 -27.391 -3.736 1 97.44 99 ASP B N 1
ATOM 2087 C CA . ASP B 1 99 ? -5.387 -26.828 -4.891 1 97.44 99 ASP B CA 1
ATOM 2088 C C . ASP B 1 99 ? -5.84 -25.391 -5.152 1 97.44 99 ASP B C 1
ATOM 2090 O O . ASP B 1 99 ? -5.012 -24.516 -5.379 1 97.44 99 ASP B O 1
ATOM 2094 N N . ILE B 1 100 ? -7.113 -25.266 -5.074 1 97.62 100 ILE B N 1
ATOM 2095 C CA . ILE B 1 100 ? -7.707 -23.953 -5.324 1 97.62 100 ILE B CA 1
ATOM 2096 C C . ILE B 1 100 ? -7.207 -22.953 -4.285 1 97.62 100 ILE B C 1
ATOM 2098 O O . ILE B 1 100 ? -6.875 -21.812 -4.621 1 97.62 100 ILE B O 1
ATOM 2102 N N . ALA B 1 101 ? -7.074 -23.391 -3.078 1 97.88 101 ALA B N 1
ATOM 2103 C CA . ALA B 1 101 ? -6.57 -22.547 -2.004 1 97.88 101 ALA B CA 1
ATOM 2104 C C . ALA B 1 101 ? -5.121 -22.141 -2.258 1 97.88 101 ALA B C 1
ATOM 2106 O O . ALA B 1 101 ? -4.738 -20.984 -2.02 1 97.88 101 ALA B O 1
ATOM 2107 N N . VAL B 1 102 ? -4.344 -23.031 -2.736 1 98.44 102 VAL B N 1
ATOM 2108 C CA . VAL B 1 102 ? -2.947 -22.75 -3.045 1 98.44 102 VAL B CA 1
ATOM 2109 C C . VAL B 1 102 ? -2.859 -21.734 -4.18 1 98.44 102 VAL B C 1
ATOM 2111 O O . VAL B 1 102 ? -2.068 -20.797 -4.113 1 98.44 102 VAL B O 1
ATOM 2114 N N . VAL B 1 103 ? -3.68 -21.922 -5.152 1 98.38 103 VAL B N 1
ATOM 2115 C CA . VAL B 1 103 ? -3.695 -20.984 -6.277 1 98.38 103 VAL B CA 1
ATOM 2116 C C . VAL B 1 103 ? -4.082 -19.594 -5.793 1 98.38 103 VAL B C 1
ATOM 2118 O O . VAL B 1 103 ? -3.393 -18.609 -6.082 1 98.38 103 VAL B O 1
ATOM 2121 N N . ALA B 1 104 ? -5.078 -19.5 -4.973 1 98.5 104 ALA B N 1
ATOM 2122 C CA . ALA B 1 104 ? -5.555 -18.219 -4.469 1 98.5 104 ALA B CA 1
ATOM 2123 C C . ALA B 1 104 ? -4.5 -17.547 -3.594 1 98.5 104 ALA B C 1
ATOM 2125 O O . ALA B 1 104 ? -4.219 -16.359 -3.754 1 98.5 104 ALA B O 1
ATOM 2126 N N . THR B 1 105 ? -3.924 -18.297 -2.73 1 98.56 105 THR B N 1
ATOM 2127 C CA . THR B 1 105 ? -2.91 -17.75 -1.839 1 98.56 105 THR B CA 1
ATOM 2128 C C . THR B 1 105 ? -1.667 -17.344 -2.621 1 98.56 105 THR B C 1
ATOM 2130 O O . THR B 1 105 ? -1.044 -16.312 -2.316 1 98.56 105 THR B O 1
ATOM 2133 N N . GLY B 1 106 ? -1.343 -18.109 -3.602 1 98.69 106 GLY B N 1
ATOM 2134 C CA . GLY B 1 106 ? -0.229 -17.766 -4.473 1 98.69 106 GLY B CA 1
ATOM 2135 C C . GLY B 1 106 ? -0.439 -16.469 -5.23 1 98.69 106 GLY B C 1
ATOM 2136 O O . GLY B 1 106 ? 0.47 -15.641 -5.32 1 98.69 106 GLY B O 1
ATOM 2137 N N . VAL B 1 107 ? -1.633 -16.266 -5.688 1 98.5 107 VAL B N 1
ATOM 2138 C CA . VAL B 1 107 ? -1.968 -15.055 -6.418 1 98.5 107 VAL B CA 1
ATOM 2139 C C . VAL B 1 107 ? -1.902 -13.852 -5.477 1 98.5 107 VAL B C 1
ATOM 2141 O O . VAL B 1 107 ? -1.393 -12.789 -5.852 1 98.5 107 VAL B O 1
ATOM 2144 N N . ARG B 1 108 ? -2.385 -14.039 -4.266 1 98.31 108 ARG B N 1
ATOM 2145 C CA . ARG B 1 108 ? -2.314 -12.961 -3.289 1 98.31 108 ARG B CA 1
ATOM 2146 C C . ARG B 1 108 ? -0.866 -12.602 -2.971 1 98.31 108 ARG B C 1
ATOM 2148 O O . ARG B 1 108 ? -0.517 -11.43 -2.877 1 98.31 108 ARG B O 1
ATOM 2155 N N . ALA B 1 109 ? -0.072 -13.625 -2.76 1 98.38 109 ALA B N 1
ATOM 2156 C CA . ALA B 1 109 ? 1.343 -13.391 -2.486 1 98.38 109 ALA B CA 1
ATOM 2157 C C . ALA B 1 109 ? 2.014 -12.664 -3.65 1 98.38 109 ALA B C 1
ATOM 2159 O O . ALA B 1 109 ? 2.791 -11.734 -3.445 1 98.38 109 ALA B O 1
ATOM 2160 N N . LEU B 1 110 ? 1.701 -13.062 -4.844 1 98.56 110 LEU B N 1
ATOM 2161 C CA . LEU B 1 110 ? 2.201 -12.391 -6.039 1 98.56 110 LEU B CA 1
ATOM 2162 C C . LEU B 1 110 ? 1.817 -10.922 -6.035 1 98.56 110 LEU B C 1
ATOM 2164 O O . LEU B 1 110 ? 2.648 -10.055 -6.328 1 98.56 110 LEU B O 1
ATOM 2168 N N . GLY B 1 111 ? 0.601 -10.664 -5.652 1 98.31 111 GLY B N 1
ATOM 2169 C CA . GLY B 1 111 ? 0.114 -9.297 -5.582 1 98.31 111 GLY B CA 1
ATOM 2170 C C . GLY B 1 111 ? 0.924 -8.422 -4.641 1 98.31 111 GLY B C 1
ATOM 2171 O O . GLY B 1 111 ? 1.083 -7.227 -4.879 1 98.31 111 GLY B O 1
ATOM 2172 N N . ARG B 1 112 ? 1.384 -8.969 -3.611 1 97.06 112 ARG B N 1
ATOM 2173 C CA . ARG B 1 112 ? 2.182 -8.234 -2.637 1 97.06 112 ARG B CA 1
ATOM 2174 C C . ARG B 1 112 ? 3.557 -7.891 -3.201 1 97.06 112 ARG B C 1
ATOM 2176 O O . ARG B 1 112 ? 4.168 -6.898 -2.801 1 97.06 112 ARG B O 1
ATOM 2183 N N . LEU B 1 113 ? 3.992 -8.633 -4.141 1 97.31 113 LEU B N 1
ATOM 2184 C CA . LEU B 1 113 ? 5.344 -8.445 -4.66 1 97.31 113 LEU B CA 1
ATOM 2185 C C . LEU B 1 113 ? 5.348 -7.43 -5.797 1 97.31 113 LEU B C 1
ATOM 2187 O O . LEU B 1 113 ? 6.383 -6.824 -6.09 1 97.31 113 LEU B O 1
ATOM 2191 N N . ILE B 1 114 ? 4.242 -7.199 -6.379 1 97.12 114 ILE B N 1
ATOM 2192 C CA . ILE B 1 114 ? 4.262 -6.422 -7.613 1 97.12 114 ILE B CA 1
ATOM 2193 C C . ILE B 1 114 ? 3.672 -5.035 -7.363 1 97.12 114 ILE B C 1
ATOM 2195 O O . ILE B 1 114 ? 3.17 -4.391 -8.281 1 97.12 114 ILE B O 1
ATOM 2199 N N . ILE B 1 115 ? 3.758 -4.551 -6.172 1 93.81 115 ILE B N 1
ATOM 2200 C CA . ILE B 1 115 ? 3.105 -3.312 -5.758 1 93.81 115 ILE B CA 1
ATOM 2201 C C . ILE B 1 115 ? 3.953 -2.115 -6.184 1 93.81 115 ILE B C 1
ATOM 2203 O O . ILE B 1 115 ? 3.439 -1.003 -6.328 1 93.81 115 ILE B O 1
ATOM 2207 N N . ASP B 1 116 ? 5.246 -2.309 -6.375 1 91.75 116 ASP B N 1
ATOM 2208 C CA . ASP B 1 116 ? 6.07 -1.154 -6.715 1 91.75 116 ASP B CA 1
ATOM 2209 C C . ASP B 1 116 ? 6.52 -1.208 -8.172 1 91.75 116 ASP B C 1
ATOM 2211 O O . ASP B 1 116 ? 6.367 -2.236 -8.836 1 91.75 116 ASP B O 1
ATOM 2215 N N . VAL B 1 117 ? 7.07 -0.133 -8.602 1 93.31 117 VAL B N 1
ATOM 2216 C CA . VAL B 1 117 ? 7.383 0.069 -10.016 1 93.31 117 VAL B CA 1
ATOM 2217 C C . VAL B 1 117 ? 8.398 -0.977 -10.469 1 93.31 117 VAL B C 1
ATOM 2219 O O . VAL B 1 117 ? 8.242 -1.574 -11.539 1 93.31 117 VAL B O 1
ATOM 2222 N N . LYS B 1 118 ? 9.359 -1.191 -9.672 1 93.62 118 LYS B N 1
ATOM 2223 C CA . LYS B 1 118 ? 10.414 -2.121 -10.039 1 93.62 118 LYS B CA 1
ATOM 2224 C C . LYS B 1 118 ? 9.859 -3.518 -10.305 1 93.62 118 LYS B C 1
ATOM 2226 O O . LYS B 1 118 ? 10.102 -4.102 -11.359 1 93.62 118 LYS B O 1
ATOM 2231 N N . HIS B 1 119 ? 9.047 -3.998 -9.484 1 95.25 119 HIS B N 1
ATOM 2232 C CA . HIS B 1 119 ? 8.594 -5.379 -9.57 1 95.25 119 HIS B CA 1
ATOM 2233 C C . HIS B 1 119 ? 7.402 -5.512 -10.516 1 95.25 119 HIS B C 1
ATOM 2235 O O . HIS B 1 119 ? 7.242 -6.535 -11.18 1 95.25 119 HIS B O 1
ATOM 2241 N N . ALA B 1 120 ? 6.656 -4.414 -10.602 1 96.56 120 ALA B N 1
ATOM 2242 C CA . ALA B 1 120 ? 5.621 -4.391 -11.633 1 96.56 120 ALA B CA 1
ATOM 2243 C C . ALA B 1 120 ? 6.234 -4.508 -13.023 1 96.56 120 ALA B C 1
ATOM 2245 O O . ALA B 1 120 ? 5.699 -5.207 -13.891 1 96.56 120 ALA B O 1
ATOM 2246 N N . THR B 1 121 ? 7.336 -3.83 -13.172 1 96.44 121 THR B N 1
ATOM 2247 C CA . THR B 1 121 ? 8.039 -3.893 -14.445 1 96.44 121 THR B CA 1
ATOM 2248 C C . THR B 1 121 ? 8.547 -5.305 -14.711 1 96.44 121 THR B C 1
ATOM 2250 O O . THR B 1 121 ? 8.391 -5.832 -15.812 1 96.44 121 THR B O 1
ATOM 2253 N N . GLN B 1 122 ? 9.062 -5.883 -13.695 1 95.31 122 GLN B N 1
ATOM 2254 C CA . GLN B 1 122 ? 9.523 -7.262 -13.812 1 95.31 122 GLN B CA 1
ATOM 2255 C C . GLN B 1 122 ? 8.367 -8.203 -14.133 1 95.31 122 GLN B C 1
ATOM 2257 O O . GLN B 1 122 ? 8.484 -9.07 -15 1 95.31 122 GLN B O 1
ATOM 2262 N N . PHE B 1 123 ? 7.348 -8.047 -13.445 1 98 123 PHE B N 1
ATOM 2263 C CA . PHE B 1 123 ? 6.129 -8.82 -13.664 1 98 123 PHE B CA 1
ATOM 2264 C C . PHE B 1 123 ? 5.672 -8.719 -15.109 1 98 123 PHE B C 1
ATOM 2266 O O . PHE B 1 123 ? 5.305 -9.719 -15.727 1 98 123 PHE B O 1
ATOM 2273 N N . GLY B 1 124 ? 5.723 -7.527 -15.688 1 97 124 GLY B N 1
ATOM 2274 C CA . GLY B 1 124 ? 5.375 -7.312 -17.078 1 97 124 GLY B CA 1
ATOM 2275 C C . GLY B 1 124 ? 6.309 -8.016 -18.047 1 97 124 GLY B C 1
ATOM 2276 O O . GLY B 1 124 ? 5.867 -8.57 -19.062 1 97 124 GLY B O 1
ATOM 2277 N N . LYS B 1 125 ? 7.531 -8.102 -17.734 1 95.69 125 LYS B N 1
ATOM 2278 C CA . LYS B 1 125 ? 8.547 -8.664 -18.609 1 95.69 125 LYS B CA 1
ATOM 2279 C C . LYS B 1 125 ? 8.391 -10.18 -18.734 1 95.69 125 LYS B C 1
ATOM 2281 O O . LYS B 1 125 ? 8.742 -10.766 -19.766 1 95.69 125 LYS B O 1
ATOM 2286 N N . VAL B 1 126 ? 7.828 -10.766 -17.75 1 95 126 VAL B N 1
ATOM 2287 C CA . VAL B 1 126 ? 7.695 -12.219 -17.766 1 95 126 VAL B CA 1
ATOM 2288 C C . VAL B 1 126 ? 6.27 -12.602 -18.156 1 95 126 VAL B C 1
ATOM 2290 O O . VAL B 1 126 ? 5.801 -13.695 -17.828 1 95 126 VAL B O 1
ATOM 2293 N N . ASN B 1 127 ? 5.543 -11.719 -18.734 1 94.19 127 ASN B N 1
ATOM 2294 C CA . ASN B 1 127 ? 4.176 -11.906 -19.203 1 94.19 127 ASN B CA 1
ATOM 2295 C C . ASN B 1 127 ? 3.24 -12.312 -18.078 1 94.19 127 ASN B C 1
ATOM 2297 O O . ASN B 1 127 ? 2.4 -13.203 -18.25 1 94.19 127 ASN B O 1
ATOM 2301 N N . GLY B 1 128 ? 3.459 -11.68 -16.938 1 97 128 GLY B N 1
ATOM 2302 C CA . GLY B 1 128 ? 2.654 -11.977 -15.758 1 97 128 GLY B CA 1
ATOM 2303 C C . GLY B 1 128 ? 1.176 -11.703 -15.969 1 97 128 GLY B C 1
ATOM 2304 O O . GLY B 1 128 ? 0.328 -12.422 -15.43 1 97 128 GLY B O 1
ATOM 2305 N N . MET B 1 129 ? 0.838 -10.766 -16.812 1 96.69 129 MET B N 1
ATOM 2306 C CA . MET B 1 129 ? -0.558 -10.406 -17.031 1 96.69 129 MET B CA 1
ATOM 2307 C C . MET B 1 129 ? -1.294 -11.516 -17.781 1 96.69 129 MET B C 1
ATOM 2309 O O . MET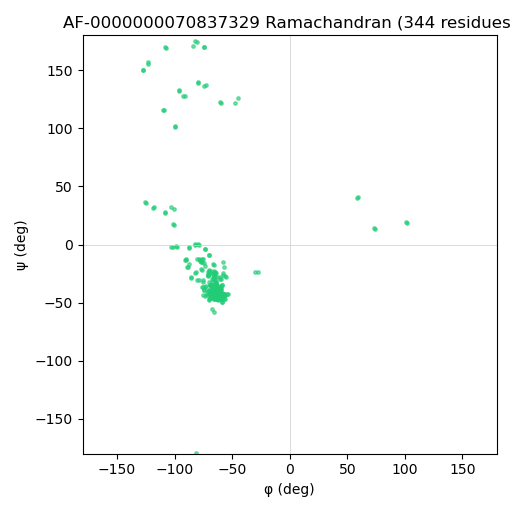 B 1 129 ? -2.484 -11.742 -17.547 1 96.69 129 MET B O 1
ATOM 2313 N N . ASP B 1 130 ? -0.592 -12.227 -18.656 1 96.19 130 ASP B N 1
ATOM 2314 C CA . ASP B 1 130 ? -1.204 -13.359 -19.344 1 96.19 130 ASP B CA 1
ATOM 2315 C C . ASP B 1 130 ? -1.649 -14.43 -18.344 1 96.19 130 ASP B C 1
ATOM 2317 O O . ASP B 1 130 ? -2.707 -15.047 -18.516 1 96.19 130 ASP B O 1
ATOM 2321 N N . HIS B 1 131 ? -0.885 -14.602 -17.344 1 95.75 131 HIS B N 1
ATOM 2322 C CA . HIS B 1 131 ? -1.218 -15.578 -16.312 1 95.75 131 HIS B CA 1
ATOM 2323 C C . HIS B 1 131 ? -2.475 -15.164 -15.547 1 95.75 131 HIS B C 1
ATOM 2325 O O . HIS B 1 131 ? -3.377 -15.984 -15.344 1 95.75 131 HIS B O 1
ATOM 2331 N N . LEU B 1 132 ? -2.543 -13.883 -15.156 1 96.75 132 LEU B N 1
ATOM 2332 C CA . LEU B 1 132 ? -3.717 -13.414 -14.43 1 96.75 132 LEU B CA 1
ATOM 2333 C C . LEU B 1 132 ? -4.961 -13.477 -15.312 1 96.75 132 LEU B C 1
ATOM 2335 O O . LEU B 1 132 ? -6.039 -13.859 -14.844 1 96.75 132 LEU B O 1
ATOM 2339 N N . THR B 1 133 ? -4.789 -13.141 -16.578 1 95.38 133 THR B N 1
ATOM 2340 C CA . THR B 1 133 ? -5.902 -13.211 -17.516 1 95.38 133 THR B CA 1
ATOM 2341 C C . THR B 1 133 ? -6.402 -14.641 -17.656 1 95.38 133 THR B C 1
ATOM 2343 O O . THR B 1 133 ? -7.613 -14.883 -17.672 1 95.38 133 THR B O 1
ATOM 2346 N N . TYR B 1 134 ? -5.496 -15.523 -17.75 1 94.56 134 TYR B N 1
ATOM 2347 C CA . TYR B 1 134 ? -5.832 -16.938 -17.812 1 94.56 134 TYR B CA 1
ATOM 2348 C C . TYR B 1 134 ? -6.641 -17.359 -16.594 1 94.56 134 TYR B C 1
ATOM 2350 O O . TYR B 1 134 ? -7.637 -18.078 -16.719 1 94.56 134 TYR B O 1
ATOM 2358 N N . LEU B 1 135 ? -6.238 -16.906 -15.43 1 95.69 135 LEU B N 1
ATOM 2359 C CA . LEU B 1 135 ? -6.91 -17.281 -14.195 1 95.69 135 LEU B CA 1
ATOM 2360 C C . LEU B 1 135 ? -8.336 -16.75 -14.164 1 95.69 135 LEU B C 1
ATOM 2362 O O . LEU B 1 135 ? -9.25 -17.422 -13.68 1 95.69 135 LEU B O 1
ATOM 2366 N N . VAL B 1 136 ? -8.531 -15.516 -14.656 1 94.06 136 VAL B N 1
ATOM 2367 C CA . VAL B 1 136 ? -9.867 -14.922 -14.703 1 94.06 136 VAL B CA 1
ATOM 2368 C C . VAL B 1 136 ? -10.789 -15.789 -15.555 1 94.06 136 VAL B C 1
ATOM 2370 O O . VAL B 1 136 ? -11.938 -16.031 -15.18 1 94.06 136 VAL B O 1
ATOM 2373 N N . LYS B 1 137 ? -10.266 -16.312 -16.594 1 91.69 137 LYS B N 1
ATOM 2374 C CA . LYS B 1 137 ? -11.062 -17.141 -17.5 1 91.69 137 LYS B CA 1
ATOM 2375 C C . LYS B 1 137 ? -11.312 -18.516 -16.891 1 91.69 137 LYS B C 1
ATOM 2377 O O . LYS B 1 137 ? -12.445 -19 -16.891 1 91.69 137 LYS B O 1
ATOM 2382 N N . ARG B 1 138 ? -10.344 -19.031 -16.359 1 92.44 138 ARG B N 1
ATOM 2383 C CA . ARG B 1 138 ? -10.414 -20.406 -15.883 1 92.44 138 ARG B CA 1
ATOM 2384 C C . ARG B 1 138 ? -11.211 -20.484 -14.586 1 92.44 138 ARG B C 1
ATOM 2386 O O . ARG B 1 138 ? -11.875 -21.5 -14.32 1 92.44 138 ARG B O 1
ATOM 2393 N N . PHE B 1 139 ? -11.133 -19.469 -13.812 1 93.5 139 PHE B N 1
ATOM 2394 C CA . PHE B 1 139 ? -11.68 -19.562 -12.461 1 93.5 139 PHE B CA 1
ATOM 2395 C C . PHE B 1 139 ? -12.805 -18.562 -12.258 1 93.5 139 PHE B C 1
ATOM 2397 O O . PHE B 1 139 ? -12.992 -18.047 -11.156 1 93.5 139 PHE B O 1
ATOM 2404 N N . ALA B 1 140 ? -13.531 -18.281 -13.289 1 90.19 140 ALA B N 1
ATOM 2405 C CA . ALA B 1 140 ? -14.609 -17.297 -13.25 1 90.19 140 ALA B CA 1
ATOM 2406 C C . ALA B 1 140 ? -15.656 -17.656 -12.195 1 90.19 140 ALA B C 1
ATOM 2408 O O . ALA B 1 140 ? -16.281 -16.766 -11.609 1 90.19 140 ALA B O 1
ATOM 2409 N N . SER B 1 141 ? -15.75 -18.922 -11.859 1 91.12 141 SER B N 1
ATOM 2410 C CA . SER B 1 141 ? -16.781 -19.375 -10.922 1 91.12 141 SER B CA 1
ATOM 2411 C C . SER B 1 141 ? -16.188 -19.641 -9.539 1 91.12 141 SER B C 1
ATOM 2413 O O . SER B 1 141 ? -16.906 -20 -8.609 1 91.12 141 SER B O 1
ATOM 2415 N N . GLU B 1 142 ? -14.875 -19.469 -9.391 1 94.31 142 GLU B N 1
ATOM 2416 C CA . GLU B 1 142 ? -14.203 -19.672 -8.109 1 94.31 142 GLU B CA 1
ATOM 2417 C C . GLU B 1 142 ? -13.953 -18.328 -7.406 1 94.31 142 GLU B C 1
ATOM 2419 O O . GLU B 1 142 ? -12.945 -17.672 -7.668 1 94.31 142 GLU B O 1
ATOM 2424 N N . GLU B 1 143 ? -14.766 -18.047 -6.469 1 95.25 143 GLU B N 1
ATOM 2425 C CA . GLU B 1 143 ? -14.766 -16.734 -5.84 1 95.25 143 GLU B CA 1
ATOM 2426 C C . GLU B 1 143 ? -13.43 -16.453 -5.156 1 95.25 143 GLU B C 1
ATOM 2428 O O . GLU B 1 143 ? -12.922 -15.32 -5.207 1 95.25 143 GLU B O 1
ATOM 2433 N N . VAL B 1 144 ? -12.891 -17.406 -4.527 1 96.5 144 VAL B N 1
ATOM 2434 C CA . VAL B 1 144 ? -11.68 -17.188 -3.742 1 96.5 144 VAL B CA 1
ATOM 2435 C C . VAL B 1 144 ? -10.516 -16.828 -4.668 1 96.5 144 VAL B C 1
ATOM 2437 O O . VAL B 1 144 ? -9.711 -15.961 -4.355 1 96.5 144 VAL B O 1
ATOM 2440 N N . VAL B 1 145 ? -10.445 -17.438 -5.812 1 97.38 145 VAL B N 1
ATOM 2441 C CA . VAL B 1 145 ? -9.383 -17.156 -6.773 1 97.38 145 VAL B CA 1
ATOM 2442 C C . VAL B 1 145 ? -9.641 -15.797 -7.441 1 97.38 145 VAL B C 1
ATOM 2444 O O . VAL B 1 145 ? -8.727 -14.984 -7.586 1 97.38 145 VAL B O 1
ATOM 2447 N N . MET B 1 146 ? -10.867 -15.492 -7.738 1 96.06 146 MET B N 1
ATOM 2448 C CA . MET B 1 146 ? -11.211 -14.227 -8.383 1 96.06 146 MET B CA 1
ATOM 2449 C C . MET B 1 146 ? -10.914 -13.047 -7.469 1 96.06 146 MET B C 1
ATOM 2451 O O . MET B 1 146 ? -10.352 -12.039 -7.906 1 96.06 146 MET B O 1
ATOM 2455 N N . ASN B 1 147 ? -11.227 -13.266 -6.219 1 96.38 147 ASN B N 1
ATOM 2456 C CA . ASN B 1 147 ? -10.922 -12.203 -5.266 1 96.38 147 ASN B CA 1
ATOM 2457 C C . ASN B 1 147 ? -9.422 -11.945 -5.164 1 96.38 147 ASN B C 1
ATOM 2459 O O . ASN B 1 147 ? -8.984 -10.797 -5.066 1 96.38 147 ASN B O 1
ATOM 2463 N N . ALA B 1 148 ? -8.648 -12.984 -5.18 1 97.5 148 ALA B N 1
ATOM 2464 C CA . ALA B 1 148 ? -7.191 -12.859 -5.117 1 97.5 148 ALA B CA 1
ATOM 2465 C C . ALA B 1 148 ? -6.652 -12.148 -6.352 1 97.5 148 ALA B C 1
ATOM 2467 O O . ALA B 1 148 ? -5.773 -11.289 -6.246 1 97.5 148 ALA B O 1
ATOM 2468 N N . VAL B 1 149 ? -7.238 -12.492 -7.5 1 97.38 149 VAL B N 1
ATOM 2469 C CA . VAL B 1 149 ? -6.805 -11.875 -8.75 1 97.38 149 VAL B CA 1
ATOM 2470 C C . VAL B 1 149 ? -7.121 -10.383 -8.727 1 97.38 149 VAL B C 1
ATOM 2472 O O . VAL B 1 149 ? -6.262 -9.555 -9.039 1 97.38 149 VAL B O 1
ATOM 2475 N N . LEU B 1 150 ? -8.305 -10.008 -8.273 1 96.38 150 LEU B N 1
ATOM 2476 C CA . LEU B 1 150 ? -8.727 -8.609 -8.242 1 96.38 150 LEU B CA 1
ATOM 2477 C C . LEU B 1 150 ? -7.887 -7.816 -7.246 1 96.38 150 LEU B C 1
ATOM 2479 O O . LEU B 1 150 ? -7.52 -6.672 -7.516 1 96.38 150 LEU B O 1
ATOM 2483 N N . ASP B 1 151 ? -7.562 -8.445 -6.125 1 96.44 151 ASP B N 1
ATOM 2484 C CA . ASP B 1 151 ? -6.676 -7.801 -5.16 1 96.44 151 ASP B CA 1
ATOM 2485 C C . ASP B 1 151 ? -5.297 -7.543 -5.77 1 96.44 151 ASP B C 1
ATOM 2487 O O . ASP B 1 151 ? -4.715 -6.477 -5.57 1 96.44 151 ASP B O 1
ATOM 2491 N N . SER B 1 152 ? -4.816 -8.492 -6.461 1 97.5 152 SER B N 1
ATOM 2492 C CA . SER B 1 152 ? -3.504 -8.367 -7.09 1 97.5 152 SER B CA 1
ATOM 2493 C C . SER B 1 152 ? -3.504 -7.281 -8.164 1 97.5 152 SER B C 1
ATOM 2495 O O . SER B 1 152 ? -2.555 -6.504 -8.266 1 97.5 152 SER B O 1
ATOM 2497 N N . LEU B 1 153 ? -4.598 -7.227 -8.938 1 96.88 153 LEU B N 1
ATOM 2498 C CA . LEU B 1 153 ? -4.715 -6.207 -9.977 1 96.88 153 LEU B CA 1
ATOM 2499 C C . LEU B 1 153 ? -4.777 -4.812 -9.367 1 96.88 153 LEU B C 1
ATOM 2501 O O . LEU B 1 153 ? -4.203 -3.865 -9.906 1 96.88 153 LEU B O 1
ATOM 2505 N N . GLN B 1 154 ? -5.465 -4.727 -8.266 1 95.5 154 GLN B N 1
ATOM 2506 C CA . GLN B 1 154 ? -5.516 -3.445 -7.566 1 95.5 154 GLN B CA 1
ATOM 2507 C C . GLN B 1 154 ? -4.125 -3.014 -7.109 1 95.5 154 GLN B C 1
ATOM 2509 O O . GLN B 1 154 ? -3.773 -1.836 -7.203 1 95.5 154 GLN B O 1
ATOM 2514 N N . ASN B 1 155 ? -3.355 -3.953 -6.582 1 95.25 155 ASN B N 1
ATOM 2515 C CA . ASN B 1 155 ? -1.987 -3.648 -6.176 1 95.25 155 ASN B CA 1
ATOM 2516 C C . ASN B 1 155 ? -1.126 -3.246 -7.371 1 95.25 155 ASN B C 1
ATOM 2518 O O . ASN B 1 155 ? -0.346 -2.297 -7.285 1 95.25 155 ASN B O 1
ATOM 2522 N N . LEU B 1 156 ? -1.322 -3.918 -8.461 1 96.19 156 LEU B N 1
ATOM 2523 C CA . LEU B 1 156 ? -0.586 -3.617 -9.68 1 96.19 156 LEU B CA 1
ATOM 2524 C C . LEU B 1 156 ? -0.927 -2.223 -10.195 1 96.19 156 LEU B C 1
ATOM 2526 O O . LEU B 1 156 ? -0.064 -1.525 -10.734 1 96.19 156 LEU B O 1
ATOM 2530 N N . ALA B 1 157 ? -2.133 -1.794 -9.969 1 94.62 157 ALA B N 1
ATOM 2531 C CA . ALA B 1 157 ? -2.633 -0.513 -10.461 1 94.62 157 ALA B CA 1
ATOM 2532 C C . ALA B 1 157 ? -2.037 0.649 -9.672 1 94.62 157 ALA B C 1
ATOM 2534 O O . ALA B 1 157 ? -2.229 1.813 -10.031 1 94.62 157 ALA B O 1
ATOM 2535 N N . ASN B 1 158 ? -1.259 0.319 -8.672 1 93 158 ASN B N 1
ATOM 2536 C CA . ASN B 1 158 ? -0.636 1.356 -7.855 1 93 158 ASN B CA 1
ATOM 2537 C C . ASN B 1 158 ? 0.588 1.951 -8.539 1 93 158 ASN B C 1
ATOM 2539 O O . ASN B 1 158 ? 1.225 2.861 -8.008 1 93 158 ASN B O 1
ATOM 2543 N N . THR B 1 159 ? 0.933 1.488 -9.734 1 94.38 159 THR B N 1
ATOM 2544 C CA . THR B 1 159 ? 2.012 2.041 -10.547 1 94.38 159 THR B CA 1
ATOM 2545 C C . THR B 1 159 ? 1.521 2.365 -11.953 1 94.38 159 THR B C 1
ATOM 2547 O O . THR B 1 159 ? 0.594 1.727 -12.453 1 94.38 159 THR B O 1
ATOM 2550 N N . LYS B 1 160 ? 2.133 3.355 -12.523 1 93 160 LYS B N 1
ATOM 2551 C CA . LYS B 1 160 ? 1.767 3.684 -13.898 1 93 160 LYS B CA 1
ATOM 2552 C C . LYS B 1 160 ? 2.029 2.506 -14.836 1 93 160 LYS B C 1
ATOM 2554 O O . LYS B 1 160 ? 1.229 2.225 -15.727 1 93 160 LYS B O 1
ATOM 2559 N N . VAL B 1 161 ? 3.164 1.831 -14.617 1 94.5 161 VAL B N 1
ATOM 2560 C CA . VAL B 1 161 ? 3.479 0.654 -15.414 1 94.5 161 VAL B CA 1
ATOM 2561 C C . VAL B 1 161 ? 2.402 -0.411 -15.219 1 94.5 161 VAL B C 1
ATOM 2563 O O . VAL B 1 161 ? 1.949 -1.033 -16.188 1 94.5 161 VAL B O 1
ATOM 2566 N N . GLY B 1 162 ? 1.967 -0.604 -13.969 1 96.12 162 GLY B N 1
ATOM 2567 C CA . GLY B 1 162 ? 0.909 -1.561 -13.68 1 96.12 162 GLY B CA 1
ATOM 2568 C C . GLY B 1 162 ? -0.408 -1.208 -14.344 1 96.12 162 GLY B C 1
ATOM 2569 O O . GLY B 1 162 ? -1.1 -2.084 -14.867 1 96.12 162 GLY B O 1
ATOM 2570 N N . GLN B 1 163 ? -0.708 0.063 -14.312 1 94.19 163 GLN B N 1
ATOM 2571 C CA . GLN B 1 163 ? -1.925 0.521 -14.977 1 94.19 163 GLN B CA 1
ATOM 2572 C C . GLN B 1 163 ? -1.885 0.215 -16.469 1 94.19 163 GLN B C 1
ATOM 2574 O O . GLN B 1 163 ? -2.867 -0.267 -17.031 1 94.19 163 GLN B O 1
ATOM 2579 N N . MET B 1 164 ? -0.812 0.463 -17.031 1 94.25 164 MET B N 1
ATOM 2580 C CA . MET B 1 164 ? -0.659 0.207 -18.469 1 94.25 164 MET B CA 1
ATOM 2581 C C . MET B 1 164 ? -0.772 -1.284 -18.766 1 94.25 164 MET B C 1
ATOM 2583 O O . MET B 1 164 ? -1.401 -1.678 -19.75 1 94.25 164 MET B O 1
ATOM 2587 N N . LEU B 1 165 ? -0.119 -2.088 -17.938 1 95.38 165 LEU B N 1
ATOM 2588 C CA . LEU B 1 165 ? -0.196 -3.535 -18.109 1 95.38 165 LEU B CA 1
ATOM 2589 C C . LEU B 1 165 ? -1.645 -4.012 -18.062 1 95.38 165 LEU B C 1
ATOM 2591 O O . LEU B 1 165 ? -2.057 -4.836 -18.875 1 95.38 165 LEU B O 1
ATOM 2595 N N . ILE B 1 166 ? -2.406 -3.479 -17.125 1 94.81 166 ILE B N 1
ATOM 2596 C CA . ILE B 1 166 ? -3.803 -3.869 -16.969 1 94.81 166 ILE B CA 1
ATOM 2597 C C . ILE B 1 166 ? -4.602 -3.441 -18.203 1 94.81 166 ILE B C 1
ATOM 2599 O O . ILE B 1 166 ? -5.34 -4.242 -18.781 1 94.81 166 ILE B O 1
ATOM 2603 N N . LEU B 1 167 ? -4.406 -2.242 -18.609 1 92.44 167 LEU B N 1
ATOM 2604 C CA . LEU B 1 167 ? -5.18 -1.677 -19.719 1 92.44 167 LEU B CA 1
ATOM 2605 C C . LEU B 1 167 ? -4.848 -2.379 -21.031 1 92.44 167 LEU B C 1
ATOM 2607 O O . LEU B 1 167 ? -5.723 -2.559 -21.875 1 92.44 167 LEU B O 1
ATOM 2611 N N . ASP B 1 168 ? -3.664 -2.869 -21.125 1 92.88 168 ASP B N 1
ATOM 2612 C CA . ASP B 1 168 ? -3.203 -3.477 -22.375 1 92.88 168 ASP B CA 1
ATOM 2613 C C . ASP B 1 168 ? -3.494 -4.977 -22.391 1 92.88 168 ASP B C 1
ATOM 2615 O O . ASP B 1 168 ? -3.355 -5.625 -23.438 1 92.88 168 ASP B O 1
ATOM 2619 N N . SER B 1 169 ? -3.84 -5.57 -21.281 1 90.81 169 SER B N 1
ATOM 2620 C CA . SER B 1 169 ? -3.861 -7.02 -21.109 1 90.81 169 SER B CA 1
ATOM 2621 C C . SER B 1 169 ? -5.078 -7.637 -21.797 1 90.81 169 SER B C 1
ATOM 2623 O O . SER B 1 169 ? -5.105 -8.844 -22.047 1 90.81 169 SER B O 1
ATOM 2625 N N . GLY B 1 170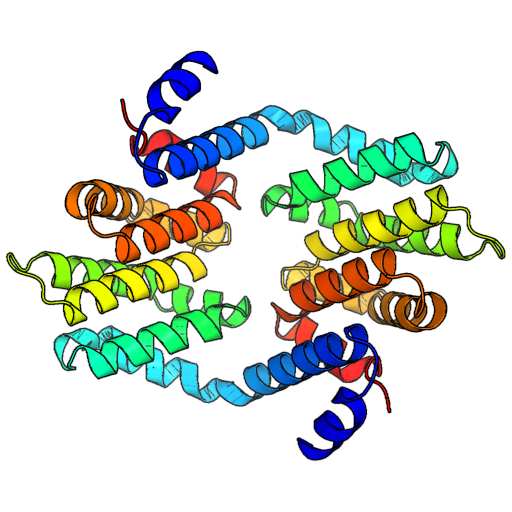 ? -6.184 -6.906 -22.078 1 86.69 170 GLY B N 1
ATOM 2626 C CA . GLY B 1 170 ? -7.434 -7.453 -22.578 1 86.69 170 GLY B CA 1
ATOM 2627 C C . GLY B 1 170 ? -8.227 -8.203 -21.531 1 86.69 170 GLY B C 1
ATOM 2628 O O . GLY B 1 170 ? -9.109 -8.992 -21.859 1 86.69 170 GLY B O 1
ATOM 2629 N N . ILE B 1 171 ? -7.82 -8.023 -20.281 1 88.69 171 ILE B N 1
ATOM 2630 C CA . ILE B 1 171 ? -8.453 -8.734 -19.172 1 88.69 171 ILE B CA 1
ATOM 2631 C C . ILE B 1 171 ? -9.898 -8.273 -19.016 1 88.69 171 ILE B C 1
ATOM 2633 O O . ILE B 1 171 ? -10.711 -8.938 -18.375 1 88.69 171 ILE B O 1
ATOM 2637 N N . PHE B 1 172 ? -10.211 -7.172 -19.578 1 82.88 172 PHE B N 1
ATOM 2638 C CA . PHE B 1 172 ? -11.562 -6.625 -19.469 1 82.88 172 PHE B CA 1
ATOM 2639 C C . PHE B 1 172 ? -12.5 -7.316 -20.453 1 82.88 172 PHE B C 1
ATOM 2641 O O . PHE B 1 172 ? -12.086 -7.699 -21.547 1 82.88 172 PHE B O 1
ATOM 2648 N N . PRO B 1 173 ? -13.688 -7.523 -19.875 1 69.06 173 PRO B N 1
ATOM 2649 C CA . PRO B 1 173 ? -14.648 -8.156 -20.781 1 69.06 173 PRO B CA 1
ATOM 2650 C C . PRO B 1 173 ? -14.93 -7.312 -22.016 1 69.06 173 PRO B C 1
ATOM 2652 O O . PRO B 1 173 ? -14.938 -6.078 -21.938 1 69.06 173 PRO B O 1
ATOM 2655 N N . MET B 1 174 ? -14.695 -7.891 -23.203 1 55.44 174 MET B N 1
ATOM 2656 C CA . MET B 1 174 ? -15.148 -7.258 -24.438 1 55.44 174 MET B CA 1
ATOM 2657 C C . MET B 1 174 ? -16.672 -7.141 -24.469 1 55.44 174 MET B C 1
ATOM 2659 O O . MET B 1 174 ? -17.359 -7.953 -23.859 1 55.44 174 MET B O 1
#

Foldseek 3Di:
DVVVLVVCVVDDPVSNVVVVVVVLVVVLVVPVVLLVVLVVCLQVVVVDDLVSLLVSLVVLLSNLVDVVSLCVCVVVPVLVSLLVLLVVLVPDPDHDPSSLSSNLSSLLSNLSNQLDPVSLVVCVVVVVLLSLLVQCVVCVVPPSNVVSSVSSLVSLCNDPSSVVCVVVSCSDDD/DVVVLPVCCVDDPVSNVVSVVVVLVVVLVPPPVLLVVLVVCLQVVVVDDLVSLLVSLVVLLSNLVDVVSLVVCVVVPVLVSLLVLLVVLVVDPDHDPSSLSSNLSSLLSNLSNQLDPVSLVVCVVVVVLLSLLVQCVVCVVPVSNVVSSVSSLVSLCNDPSSVVCVVVSCSDDD

pLDDT: mean 89.93, std 14.31, range [29.17, 98.69]

Solvent-accessible surface area (backbone atoms only — not comparable to full-atom values): 18239 Å² total; per-residue (Å²): 119,71,62,69,58,55,73,47,50,82,44,56,76,63,47,39,52,50,50,48,50,51,51,51,33,53,51,58,70,68,47,64,71,53,57,61,56,36,50,56,48,54,78,42,41,91,79,51,56,61,68,61,48,40,50,34,32,50,49,50,36,58,50,21,57,24,49,64,47,18,48,49,42,45,74,72,43,43,59,59,45,42,52,49,51,43,50,60,59,62,69,46,90,78,72,50,72,63,50,49,49,38,41,20,42,38,38,38,27,48,20,44,42,23,40,46,62,72,38,26,50,50,39,55,74,69,49,43,58,60,54,54,40,48,46,52,66,75,32,69,86,37,63,66,43,44,52,20,49,53,52,20,51,54,30,24,43,20,13,70,67,23,23,49,51,56,71,69,59,64,65,60,85,127,120,72,62,66,56,53,72,49,46,82,48,57,75,64,46,37,52,50,49,50,51,51,51,51,33,53,51,58,72,67,46,66,70,53,56,62,55,35,49,56,48,55,76,42,42,90,79,51,57,61,68,60,48,40,50,36,32,50,49,50,35,58,50,21,56,24,50,64,47,15,48,50,43,43,74,70,43,42,59,60,43,42,53,49,52,43,49,58,61,62,68,46,90,80,71,49,72,61,52,50,49,36,41,18,41,39,38,38,28,48,19,45,42,24,40,46,62,73,38,27,50,50,40,55,73,70,48,42,58,59,54,54,41,49,46,53,68,74,32,68,86,37,64,65,43,44,51,19,50,53,53,19,50,55,30,23,43,20,14,68,68,24,25,49,51,55,72,70,58,65,65,60,84,129